Protein AF-A0A378QEX4-F1 (afdb_monomer)

Foldseek 3Di:
DAALEEAEAEAPLPDDPPDDVVVVLVVLQCCVPVRVYHYHYYYDPVSDDPVCVVCVVVRDPDDDDPDDCLVVLCVLLVDPLQSVLVVLQCVQQVPRDSVLSNVLSVLLCVVVVLDPDDDSVNSSVLSLLSSLQSCQDPVQDFFDFPPDPDTHGRHLVCLQPDDLPPDDDPRVVSVLVSVCNSNVPSDRSVPNHLSSVQSCCCVPVVDPPPVSVVVVVVVVVVVVVVVVLVVQQVVLVVCVVVVNDDPCSLVSNLVSLLVCLVPAAQQVLQVSLVVNCVPDVVSSVVSLVSSVVVVVVVVVPDPDDDDPCVRCVPPDDPSGDD

Radius of gyration: 28.73 Å; Cα contacts (8 Å, |Δi|>4): 254; chains: 1; bounding box: 74×43×80 Å

Mean predicted aligned error: 15.43 Å

Structure (mmCIF, N/CA/C/O backbone):
data_AF-A0A378QEX4-F1
#
_entry.id   AF-A0A378QEX4-F1
#
loop_
_atom_site.group_PDB
_atom_site.id
_atom_site.type_symbol
_atom_site.label_atom_id
_atom_site.label_alt_id
_atom_site.label_comp_id
_atom_site.label_asym_id
_atom_site.label_entity_id
_atom_site.label_seq_id
_atom_site.pdbx_PDB_ins_code
_atom_site.Cartn_x
_atom_site.Cartn_y
_atom_site.Cartn_z
_atom_site.occupancy
_atom_site.B_iso_or_equiv
_atom_site.auth_seq_id
_atom_site.auth_comp_id
_atom_site.auth_asym_id
_atom_site.auth_atom_id
_atom_site.pdbx_PDB_model_num
ATOM 1 N N . MET A 1 1 ? -34.182 0.982 33.397 1.00 64.19 1 MET A N 1
ATOM 2 C CA . MET A 1 1 ? -32.858 0.359 33.634 1.00 64.19 1 MET A CA 1
ATOM 3 C C . MET A 1 1 ? -32.625 -0.679 32.554 1.00 64.19 1 MET A C 1
ATOM 5 O O . MET A 1 1 ? -33.587 -1.334 32.178 1.00 64.19 1 MET A O 1
ATOM 9 N N . VAL A 1 2 ? -31.392 -0.807 32.064 1.00 82.06 2 VAL A N 1
ATOM 10 C CA . VAL A 1 2 ? -31.016 -1.806 31.048 1.00 82.06 2 VAL A CA 1
ATOM 11 C C . VAL A 1 2 ? -31.041 -3.209 31.673 1.00 82.06 2 VAL A C 1
ATOM 13 O O . VAL A 1 2 ? -30.512 -3.389 32.772 1.00 82.06 2 VAL A O 1
ATOM 16 N N . LYS A 1 3 ? -31.699 -4.170 31.014 1.00 91.12 3 LYS A N 1
ATOM 17 C CA . LYS A 1 3 ? -31.825 -5.581 31.421 1.00 91.12 3 LYS A CA 1
ATOM 18 C C . LYS A 1 3 ? -32.115 -6.441 30.187 1.00 91.12 3 LYS A C 1
ATOM 20 O O . LYS A 1 3 ? -32.706 -5.923 29.242 1.00 91.12 3 LYS A O 1
ATOM 25 N N . ASP A 1 4 ? -31.724 -7.715 30.195 1.00 94.19 4 ASP A N 1
ATOM 26 C CA . ASP A 1 4 ? -32.078 -8.697 29.157 1.00 94.19 4 ASP A CA 1
ATOM 27 C C . ASP A 1 4 ? -31.680 -8.222 27.740 1.00 94.19 4 ASP A C 1
ATOM 29 O O . ASP A 1 4 ? -32.418 -8.376 26.770 1.00 94.19 4 ASP A O 1
ATOM 33 N N . THR A 1 5 ? -30.522 -7.560 27.631 1.00 95.12 5 THR A N 1
ATOM 34 C CA . THR A 1 5 ? -30.074 -6.849 26.419 1.00 95.12 5 THR A CA 1
ATOM 35 C C . THR A 1 5 ? -28.641 -7.237 26.038 1.00 95.12 5 THR A C 1
ATOM 37 O O . THR A 1 5 ? -27.835 -7.589 26.899 1.00 95.12 5 THR A O 1
ATOM 40 N N . ILE A 1 6 ? -28.299 -7.151 24.748 1.00 96.00 6 ILE A N 1
ATOM 41 C CA . ILE A 1 6 ? -26.905 -7.228 24.287 1.00 96.00 6 ILE A CA 1
ATOM 42 C C . ILE A 1 6 ? -26.290 -5.828 24.333 1.00 96.00 6 ILE A C 1
ATOM 44 O O . ILE A 1 6 ? -26.825 -4.895 23.741 1.00 96.00 6 ILE A O 1
ATOM 48 N N . ILE A 1 7 ? -25.170 -5.686 25.032 1.00 94.94 7 ILE A N 1
ATOM 49 C CA . ILE A 1 7 ? -24.439 -4.431 25.190 1.00 94.94 7 ILE A CA 1
ATOM 50 C C . ILE A 1 7 ? -23.085 -4.592 24.508 1.00 94.94 7 ILE A C 1
ATOM 52 O O . ILE A 1 7 ? -22.341 -5.510 24.840 1.00 94.94 7 ILE A O 1
ATOM 56 N N . CYS A 1 8 ? -22.766 -3.700 23.574 1.00 95.81 8 CYS A N 1
ATOM 57 C CA . CYS A 1 8 ? -21.437 -3.607 22.980 1.00 95.81 8 CYS A CA 1
ATOM 58 C C . CYS A 1 8 ? -20.700 -2.413 23.589 1.00 95.81 8 CYS A C 1
ATOM 60 O O . CYS A 1 8 ? -21.230 -1.302 23.587 1.00 95.81 8 CYS A O 1
ATOM 62 N N . ILE A 1 9 ? -19.502 -2.647 24.115 1.00 92.81 9 ILE A N 1
ATOM 63 C CA . ILE A 1 9 ? -18.579 -1.616 24.590 1.00 92.81 9 ILE A CA 1
ATOM 64 C C . ILE A 1 9 ? -17.391 -1.627 23.633 1.00 92.81 9 ILE A C 1
ATOM 66 O O . ILE A 1 9 ? -16.736 -2.654 23.489 1.00 92.81 9 ILE A O 1
ATOM 70 N N . ASP A 1 10 ? -17.141 -0.508 22.968 1.00 91.75 10 ASP A N 1
ATOM 71 C CA . ASP A 1 10 ? -16.075 -0.362 21.973 1.00 91.75 10 ASP A CA 1
ATOM 72 C C . ASP A 1 10 ? -15.031 0.662 22.446 1.00 91.75 10 ASP A C 1
ATOM 74 O O . ASP A 1 10 ? -15.318 1.459 23.346 1.00 91.75 10 ASP A O 1
ATOM 78 N N . ASP A 1 11 ? -13.837 0.633 21.849 1.00 87.44 11 ASP A N 1
ATOM 79 C CA . ASP A 1 11 ? -12.703 1.525 22.138 1.00 87.44 11 ASP A CA 1
ATOM 80 C C . ASP A 1 11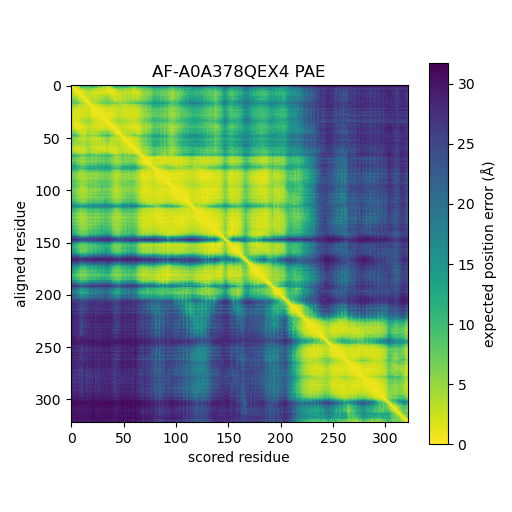 ? -12.356 1.602 23.650 1.00 87.44 11 ASP A C 1
ATOM 82 O O . ASP A 1 11 ? -12.023 2.669 24.180 1.00 87.44 11 ASP A O 1
ATOM 86 N N . LEU A 1 12 ? -12.430 0.478 24.382 1.00 87.44 12 LEU A N 1
ATOM 87 C CA . LEU A 1 12 ? -12.199 0.453 25.838 1.00 87.44 12 LEU A CA 1
ATOM 88 C C . LEU A 1 12 ? -10.807 0.976 26.234 1.00 87.44 12 LEU A C 1
ATOM 90 O O . LEU A 1 12 ? -10.644 1.575 27.300 1.00 87.44 12 LEU A O 1
ATOM 94 N N . GLU A 1 13 ? -9.802 0.783 25.381 1.00 86.88 13 GLU A N 1
ATOM 95 C CA . GLU A 1 13 ? -8.452 1.306 25.593 1.00 86.88 13 GLU A CA 1
ATOM 96 C C . GLU A 1 13 ? -8.398 2.840 25.668 1.00 86.88 13 GLU A C 1
ATOM 98 O O . GLU A 1 13 ? -7.433 3.389 26.190 1.00 86.88 13 GLU A O 1
ATOM 103 N N . ARG A 1 14 ? -9.433 3.548 25.188 1.00 85.94 14 ARG A N 1
ATOM 104 C CA . ARG A 1 14 ? -9.540 5.015 25.246 1.00 85.94 14 ARG A CA 1
ATOM 105 C C . ARG A 1 14 ? -10.286 5.524 26.481 1.00 85.94 14 ARG A C 1
ATOM 107 O O . ARG A 1 14 ? -10.793 6.648 26.473 1.00 85.94 14 ARG A O 1
ATOM 114 N N . LYS A 1 15 ? -10.392 4.719 27.543 1.00 86.75 15 LYS A N 1
ATOM 115 C CA . LYS A 1 15 ? -10.985 5.166 28.812 1.00 86.75 15 LYS A CA 1
ATOM 116 C C . LYS A 1 15 ? -10.276 6.423 29.344 1.00 86.75 15 LYS A C 1
ATOM 118 O O . LYS A 1 15 ? -9.077 6.601 29.156 1.00 86.75 15 LYS A O 1
ATOM 123 N N . SER A 1 16 ? -11.005 7.267 30.076 1.00 84.94 16 SER A N 1
ATOM 124 C CA . SER A 1 16 ? -10.398 8.386 30.811 1.00 84.94 16 SER A CA 1
ATOM 125 C C . SER A 1 16 ? -9.454 7.876 31.907 1.00 84.94 16 SER A C 1
ATOM 127 O O . SER A 1 16 ? -9.737 6.861 32.547 1.00 84.94 16 SER A O 1
ATOM 129 N N . ASP A 1 17 ? -8.378 8.615 32.181 1.00 83.12 17 ASP A N 1
ATOM 130 C CA . ASP A 1 17 ? -7.444 8.320 33.279 1.00 83.12 17 ASP A CA 1
ATOM 131 C C . ASP A 1 17 ? -8.131 8.299 34.651 1.00 83.12 17 ASP A C 1
ATOM 133 O O . ASP A 1 17 ? -7.739 7.543 35.536 1.00 83.12 17 ASP A O 1
ATOM 137 N N . ASN A 1 18 ? -9.208 9.074 34.807 1.00 87.31 18 ASN A N 1
ATOM 138 C CA . ASN A 1 18 ? -9.991 9.138 36.041 1.00 87.31 18 ASN A CA 1
ATOM 139 C C . ASN A 1 18 ? -10.937 7.941 36.233 1.00 87.31 18 ASN A C 1
ATOM 141 O O . ASN A 1 18 ? -11.604 7.858 37.261 1.00 87.31 18 ASN A O 1
ATOM 145 N N . LEU A 1 19 ? -11.048 7.052 35.241 1.00 86.50 19 LEU A N 1
ATOM 146 C CA . LEU A 1 19 ? -11.895 5.867 35.301 1.00 86.50 19 LEU A CA 1
ATOM 147 C C . LEU A 1 19 ? -11.020 4.628 35.508 1.00 86.50 19 LEU A C 1
ATOM 149 O O . LEU A 1 19 ? -10.231 4.262 34.630 1.00 86.50 19 LEU A O 1
ATOM 153 N N . ASP A 1 20 ? -11.161 3.980 36.665 1.00 87.75 20 ASP A N 1
ATOM 154 C CA . ASP A 1 20 ? -10.439 2.743 36.965 1.00 87.75 20 ASP A CA 1
ATOM 155 C C . ASP A 1 20 ? -10.977 1.604 36.082 1.00 87.75 20 ASP A C 1
ATOM 157 O O . ASP A 1 20 ? -12.188 1.410 35.935 1.00 87.75 20 ASP A O 1
ATOM 161 N N . ILE A 1 21 ? -10.072 0.821 35.488 1.00 88.38 21 ILE A N 1
ATOM 162 C CA . ILE A 1 21 ? -10.453 -0.348 34.693 1.00 88.38 21 ILE A CA 1
ATOM 163 C C . ILE A 1 21 ? -11.212 -1.375 35.540 1.00 88.38 21 ILE A C 1
ATOM 165 O O . ILE A 1 21 ? -12.100 -2.051 35.023 1.00 88.38 21 ILE A O 1
ATOM 169 N N . LYS A 1 22 ? -10.936 -1.457 36.847 1.00 88.06 22 LYS A N 1
ATOM 170 C CA . LYS A 1 22 ? -11.657 -2.329 37.784 1.00 88.06 22 LYS A CA 1
ATOM 171 C C . LYS A 1 22 ? -13.125 -1.952 37.913 1.00 88.06 22 LYS A C 1
ATOM 173 O O . LYS A 1 22 ? -13.961 -2.850 37.991 1.00 88.06 22 LYS A O 1
ATOM 178 N N . ASP A 1 23 ? -13.444 -0.662 37.881 1.00 91.00 23 ASP A N 1
ATOM 179 C CA . ASP A 1 23 ? -14.830 -0.198 37.939 1.00 91.00 23 ASP A CA 1
ATOM 180 C C . ASP A 1 23 ? -15.584 -0.599 36.669 1.00 91.00 23 ASP A C 1
ATOM 182 O O . ASP A 1 23 ? -16.714 -1.090 36.737 1.00 91.00 23 ASP A O 1
ATOM 186 N N . ILE A 1 24 ? -14.933 -0.482 35.505 1.00 91.62 24 ILE A N 1
ATOM 187 C CA . ILE A 1 24 ? -15.502 -0.932 34.228 1.00 91.62 24 ILE A CA 1
ATOM 188 C C . ILE A 1 24 ? -15.723 -2.450 34.243 1.00 91.62 24 ILE A C 1
ATOM 190 O O . ILE A 1 24 ? -16.796 -2.926 33.877 1.00 91.62 24 ILE A O 1
ATOM 194 N N . MET A 1 25 ? -14.743 -3.220 34.718 1.00 91.31 25 MET A N 1
ATOM 195 C CA . MET A 1 25 ? -14.855 -4.676 34.859 1.00 91.31 25 MET A CA 1
ATOM 196 C C . MET A 1 25 ? -15.974 -5.082 35.821 1.00 91.31 25 MET A C 1
ATOM 198 O O . MET A 1 25 ? -16.748 -5.995 35.530 1.00 91.31 25 MET A O 1
ATOM 202 N N . GLY A 1 26 ? -16.097 -4.379 36.949 1.00 92.75 26 GLY A N 1
ATOM 203 C CA . GLY A 1 26 ? -17.177 -4.570 37.910 1.00 92.75 26 GLY A CA 1
ATOM 204 C C . GLY A 1 26 ? -18.546 -4.300 37.289 1.00 92.75 26 GLY A C 1
ATOM 205 O O . GLY A 1 26 ? -19.474 -5.089 37.475 1.00 92.75 26 GLY A O 1
ATOM 206 N N . LEU A 1 27 ? -18.659 -3.241 36.482 1.00 93.12 27 LEU A N 1
ATOM 207 C CA . LEU A 1 27 ? -19.872 -2.931 35.733 1.00 93.12 27 LEU A CA 1
ATOM 208 C C . LEU A 1 27 ? -20.209 -4.022 34.710 1.00 93.12 27 LEU A C 1
ATOM 210 O O . LEU A 1 27 ? -21.357 -4.458 34.658 1.00 93.12 27 LEU A O 1
ATOM 214 N N . ILE A 1 28 ? -19.233 -4.491 33.928 1.00 94.62 28 ILE A N 1
ATOM 215 C CA . ILE A 1 28 ? -19.429 -5.582 32.959 1.00 94.62 28 ILE A CA 1
ATOM 216 C C . ILE A 1 28 ? -19.955 -6.828 33.676 1.00 94.62 28 ILE A C 1
ATOM 218 O O . ILE A 1 28 ? -20.961 -7.407 33.258 1.00 94.62 28 ILE A O 1
ATOM 222 N N . ASN A 1 29 ? -19.332 -7.197 34.797 1.00 93.38 29 ASN A N 1
ATOM 223 C CA . ASN A 1 29 ? -19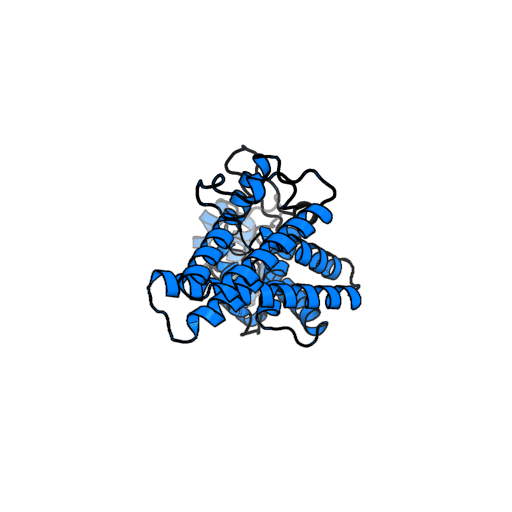.754 -8.354 35.571 1.00 93.38 29 ASN A CA 1
ATOM 224 C C . ASN A 1 29 ? -21.165 -8.171 36.154 1.00 93.38 29 ASN A C 1
ATOM 226 O O . ASN A 1 29 ? -21.976 -9.093 36.095 1.00 93.38 29 ASN A O 1
ATOM 230 N N . HIS A 1 30 ? -21.501 -6.976 36.650 1.00 94.38 30 HIS A N 1
ATOM 231 C CA . HIS A 1 30 ? -22.848 -6.651 37.126 1.00 94.38 30 HIS A CA 1
ATOM 232 C C . HIS A 1 30 ? -23.899 -6.750 36.009 1.00 94.38 30 HIS A C 1
ATOM 234 O O . HIS A 1 30 ? -24.965 -7.329 36.206 1.00 94.38 30 HIS A O 1
ATOM 240 N N . LEU A 1 31 ? -23.607 -6.218 34.819 1.00 95.00 31 LEU A N 1
ATOM 241 C CA . LEU A 1 31 ? -24.505 -6.293 33.663 1.00 95.00 31 LEU A CA 1
ATOM 242 C C . LEU A 1 31 ? -24.753 -7.748 33.246 1.00 95.00 31 LEU A C 1
ATOM 244 O O . LEU A 1 31 ? -25.893 -8.137 32.994 1.00 95.00 31 LEU A O 1
ATOM 248 N N . LYS A 1 32 ? -23.698 -8.562 33.227 1.00 93.25 32 LYS A N 1
ATOM 249 C CA . LYS A 1 32 ? -23.782 -9.990 32.921 1.00 93.25 32 LYS A CA 1
ATOM 250 C C . LYS A 1 32 ? -24.617 -10.755 33.951 1.00 93.25 32 LYS A C 1
ATOM 252 O O . LYS A 1 32 ? -25.572 -11.434 33.587 1.00 93.25 32 LYS A O 1
ATOM 257 N N . THR A 1 33 ? -24.269 -10.636 35.229 1.00 92.31 33 THR A N 1
ATOM 258 C CA . THR A 1 33 ? -24.801 -11.494 36.303 1.00 92.31 33 THR A CA 1
ATOM 259 C C . THR A 1 33 ? -26.150 -11.023 36.840 1.00 92.31 33 THR A C 1
ATOM 261 O O . THR A 1 33 ? -27.083 -11.814 36.943 1.00 92.31 33 THR A O 1
ATOM 264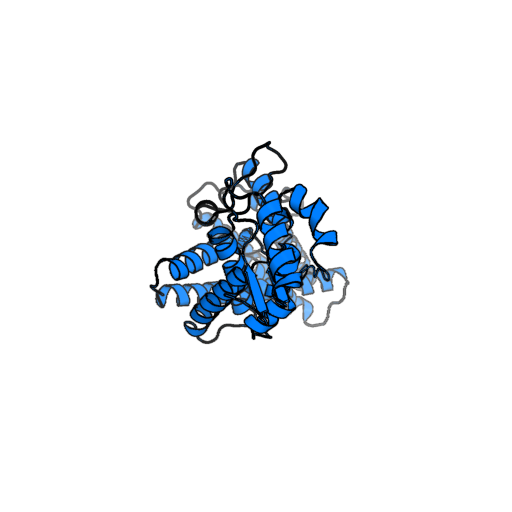 N N . GLU A 1 34 ? -26.290 -9.729 37.126 1.00 94.69 34 GLU A N 1
ATOM 265 C CA . GLU A 1 34 ? -27.470 -9.167 37.797 1.00 94.69 34 GLU A CA 1
ATOM 266 C C . GLU A 1 34 ? -28.521 -8.640 36.812 1.00 94.69 34 GLU A C 1
ATOM 268 O O . GLU A 1 34 ? -29.705 -8.520 37.145 1.00 94.69 34 GLU A O 1
ATOM 273 N N . LYS A 1 35 ? -28.106 -8.278 35.589 1.00 94.81 35 LYS A N 1
ATOM 274 C CA . LYS A 1 35 ? -29.001 -7.725 34.556 1.00 94.81 35 LYS A CA 1
ATOM 275 C C . LYS A 1 35 ? -29.283 -8.679 33.400 1.00 94.81 35 LYS A C 1
ATOM 277 O O . LYS A 1 35 ? -30.061 -8.307 32.523 1.00 94.81 35 LYS A O 1
ATOM 282 N N . ASN A 1 36 ? -28.724 -9.892 33.419 1.00 94.44 36 ASN A N 1
ATOM 283 C CA . ASN A 1 36 ? -28.884 -10.887 32.355 1.00 94.44 36 ASN A CA 1
ATOM 284 C C . ASN A 1 36 ? -28.551 -10.309 30.961 1.00 94.44 36 ASN A C 1
ATOM 286 O O . ASN A 1 36 ? -29.225 -10.584 29.968 1.00 94.44 36 ASN A O 1
ATOM 290 N N . CYS A 1 37 ? -27.546 -9.432 30.894 1.00 96.50 37 CYS A N 1
ATOM 291 C CA . CYS A 1 37 ? -27.078 -8.859 29.640 1.00 96.50 37 CYS A CA 1
ATOM 292 C C . CYS A 1 37 ? -25.962 -9.716 29.043 1.00 96.50 37 CYS A C 1
ATOM 294 O O . CYS A 1 37 ? -25.113 -10.242 29.760 1.00 96.50 37 CYS A O 1
ATOM 296 N N . LYS A 1 38 ? -25.901 -9.789 27.713 1.00 95.81 38 LYS A N 1
ATOM 297 C CA . LYS A 1 38 ? -24.699 -10.274 27.021 1.00 95.81 38 LYS A CA 1
ATOM 298 C C . LYS A 1 38 ? -23.819 -9.073 26.729 1.00 95.81 38 LYS A C 1
ATOM 300 O O . LYS A 1 38 ? -24.289 -8.134 26.094 1.00 95.81 38 LYS A O 1
ATOM 305 N N . VAL A 1 39 ? -22.578 -9.086 27.194 1.00 95.44 39 VAL A N 1
ATOM 306 C CA . VAL A 1 39 ? -21.659 -7.962 26.999 1.00 95.44 39 VAL A CA 1
ATOM 307 C C . VAL A 1 39 ? -20.577 -8.372 26.010 1.00 95.44 39 VAL A C 1
ATOM 309 O O . VAL A 1 39 ? -19.873 -9.350 26.239 1.00 95.44 39 VAL A O 1
ATOM 312 N N . VAL A 1 40 ? -20.468 -7.631 24.912 1.00 96.19 40 VAL A N 1
ATOM 313 C CA . VAL A 1 40 ? -19.388 -7.744 23.928 1.00 96.19 40 VAL A CA 1
ATOM 314 C C . VAL A 1 40 ? -18.464 -6.558 24.138 1.00 96.19 40 VAL A C 1
ATOM 316 O O . VAL A 1 40 ? -18.932 -5.423 24.211 1.00 96.19 40 VAL A O 1
ATOM 319 N N . VAL A 1 41 ? -17.165 -6.817 24.253 1.00 93.69 41 VAL A N 1
ATOM 320 C CA . VAL A 1 41 ? -16.158 -5.768 24.403 1.00 93.69 41 VAL A CA 1
ATOM 321 C C . VAL A 1 41 ? -15.178 -5.852 23.246 1.00 93.69 41 VAL A C 1
ATOM 323 O O . VAL A 1 41 ? -14.635 -6.920 22.972 1.00 93.69 41 VAL A O 1
ATOM 326 N N . ILE A 1 42 ? -14.970 -4.723 22.578 1.00 93.06 42 ILE A N 1
ATOM 327 C CA . ILE A 1 42 ? -14.026 -4.552 21.478 1.00 93.06 42 ILE A CA 1
ATOM 328 C C . ILE A 1 42 ? -12.959 -3.565 21.947 1.00 93.06 42 ILE A C 1
ATOM 330 O O . ILE A 1 42 ? -13.273 -2.541 22.558 1.00 93.06 42 ILE A O 1
ATOM 334 N N . LEU A 1 43 ? -11.692 -3.920 21.737 1.00 91.44 43 LEU A N 1
ATOM 335 C CA . LEU A 1 43 ? -10.557 -3.127 22.197 1.00 91.44 43 LEU A CA 1
ATOM 336 C C . LEU A 1 43 ? -9.269 -3.461 21.453 1.00 91.44 43 LEU A C 1
ATOM 338 O O . LEU A 1 43 ? -9.120 -4.544 20.879 1.00 91.44 43 LEU A O 1
ATOM 342 N N . HIS A 1 44 ? -8.300 -2.558 21.557 1.00 88.62 44 HIS A N 1
ATOM 343 C CA . HIS A 1 44 ? -6.926 -2.795 21.135 1.00 88.62 44 HIS A CA 1
ATOM 344 C C . HIS A 1 44 ? -6.079 -3.344 22.288 1.00 88.62 44 HIS A C 1
ATOM 346 O O . HIS A 1 44 ? -5.665 -2.598 23.174 1.00 88.62 44 HIS A O 1
ATOM 352 N N . GLN A 1 45 ? -5.739 -4.637 22.245 1.00 84.94 45 GLN A N 1
ATOM 353 C CA . GLN A 1 45 ? -5.061 -5.324 23.352 1.00 84.94 45 GLN A CA 1
ATOM 354 C C . GLN A 1 45 ? -3.751 -4.639 23.776 1.00 84.94 45 GLN A C 1
ATOM 356 O O . GLN A 1 45 ? -3.572 -4.373 24.961 1.00 84.94 45 GLN A O 1
ATOM 361 N N . ASP A 1 46 ? -2.886 -4.270 22.829 1.00 83.81 46 ASP A N 1
ATOM 362 C CA . ASP A 1 46 ? -1.579 -3.663 23.153 1.00 83.81 46 ASP A CA 1
ATOM 363 C C . ASP A 1 46 ? -1.665 -2.246 23.742 1.00 83.81 46 ASP A C 1
ATOM 365 O O . ASP A 1 46 ? -0.668 -1.707 24.211 1.00 83.81 46 ASP A O 1
ATOM 369 N N . LYS A 1 47 ? -2.852 -1.627 23.726 1.00 85.00 47 LYS A N 1
ATOM 370 C CA . LYS A 1 47 ? -3.101 -0.298 24.303 1.00 85.00 47 LYS A CA 1
ATOM 371 C C . LYS A 1 47 ? -3.840 -0.364 25.639 1.00 85.00 47 LYS A C 1
ATOM 373 O O . LYS A 1 47 ? -4.219 0.669 26.180 1.00 85.00 47 LYS A O 1
ATOM 378 N N . THR A 1 48 ? -4.077 -1.566 26.162 1.00 82.94 48 THR A N 1
ATOM 379 C CA . THR A 1 48 ? -4.754 -1.751 27.450 1.00 82.94 48 THR A CA 1
ATOM 380 C C . THR A 1 48 ? -3.774 -1.811 28.617 1.00 82.94 48 THR A C 1
ATOM 382 O O . THR A 1 48 ? -2.627 -2.218 28.469 1.00 82.94 48 THR A O 1
ATOM 385 N N . ASP A 1 49 ? -4.256 -1.418 29.797 1.00 81.94 49 ASP A N 1
ATOM 386 C CA . ASP A 1 49 ? -3.518 -1.488 31.061 1.00 81.94 49 ASP A CA 1
ATOM 387 C C . ASP A 1 49 ? -3.144 -2.944 31.415 1.00 81.94 49 ASP A C 1
ATOM 389 O O . ASP A 1 49 ? -3.917 -3.873 31.173 1.00 81.94 49 ASP A O 1
ATOM 393 N N . ASN A 1 50 ? -2.002 -3.155 32.069 1.00 84.62 50 ASN A N 1
ATOM 394 C CA . ASN A 1 50 ? -1.610 -4.450 32.633 1.00 84.62 50 ASN A CA 1
ATOM 395 C C . ASN A 1 50 ? -2.696 -5.041 33.541 1.00 84.62 50 ASN A C 1
ATOM 397 O O . ASN A 1 50 ? -2.935 -6.247 33.518 1.00 84.62 50 ASN A O 1
ATOM 401 N N . GLN A 1 51 ? -3.413 -4.197 34.288 1.00 84.75 51 GLN A N 1
ATOM 402 C CA . GLN A 1 51 ? -4.533 -4.651 35.107 1.00 84.75 51 GLN A CA 1
ATOM 403 C C . GLN A 1 51 ? -5.632 -5.296 34.253 1.00 84.75 51 GLN A C 1
ATOM 405 O O . GLN A 1 51 ? -6.168 -6.332 34.632 1.00 84.75 51 GLN A O 1
ATOM 410 N N . PHE A 1 52 ? -5.940 -4.752 33.069 1.00 88.00 52 PHE A N 1
ATOM 411 C CA . PHE A 1 52 ? -6.892 -5.385 32.151 1.00 88.00 52 PHE A CA 1
ATOM 412 C C . PHE A 1 52 ? -6.471 -6.829 31.843 1.00 88.00 52 PHE A C 1
ATOM 414 O O . PHE A 1 52 ? -7.298 -7.738 31.906 1.00 88.00 52 PHE A O 1
ATOM 421 N N . GLN A 1 53 ? -5.181 -7.049 31.572 1.00 86.06 53 GLN A N 1
ATOM 422 C CA . GLN A 1 53 ? -4.642 -8.371 31.248 1.00 86.06 53 GLN A CA 1
ATOM 423 C C . GLN A 1 53 ? -4.780 -9.369 32.404 1.00 86.06 53 GLN A C 1
ATOM 425 O O . GLN A 1 53 ? -5.071 -10.535 32.155 1.00 86.06 53 GLN A O 1
ATOM 430 N N . GLU A 1 54 ? -4.637 -8.922 33.652 1.00 87.12 54 GLU A N 1
ATOM 431 C CA . GLU A 1 54 ? -4.805 -9.772 34.840 1.00 87.12 54 GLU A CA 1
ATOM 432 C C . GLU A 1 54 ? -6.265 -10.182 35.093 1.00 87.12 54 GLU A C 1
ATOM 434 O O . GLU A 1 54 ? -6.530 -11.275 35.603 1.00 87.12 54 GLU A O 1
ATOM 439 N N . TYR A 1 55 ? -7.226 -9.304 34.779 1.00 85.31 55 TYR A N 1
ATOM 440 C CA . TYR A 1 55 ? -8.644 -9.537 35.078 1.00 85.31 55 TYR A CA 1
ATOM 441 C C . TYR A 1 55 ? -9.441 -10.113 33.905 1.00 85.31 55 TYR A C 1
ATOM 443 O O . TYR A 1 55 ? -10.486 -10.716 34.153 1.00 85.31 55 TYR A O 1
ATOM 451 N N . LYS A 1 56 ? -8.981 -9.964 32.653 1.00 88.94 56 LYS A N 1
ATOM 452 C CA . LYS A 1 56 ? -9.765 -10.329 31.458 1.00 88.94 56 LYS A CA 1
ATOM 453 C C . LYS A 1 56 ? -10.283 -11.770 31.498 1.00 88.94 56 LYS A C 1
ATOM 455 O O . LYS A 1 56 ? -11.465 -11.982 31.258 1.00 88.94 56 LYS A O 1
ATOM 460 N N . GLU A 1 57 ? -9.452 -12.734 31.899 1.00 86.94 57 GLU A N 1
ATOM 461 C CA . GLU A 1 57 ? -9.827 -14.159 31.941 1.00 86.94 57 GLU A CA 1
ATOM 462 C C . GLU A 1 57 ? -10.892 -14.468 33.001 1.00 86.94 57 GLU A C 1
ATOM 464 O O . GLU A 1 57 ? -11.594 -15.467 32.910 1.00 86.94 57 GLU A O 1
ATOM 469 N N . LYS A 1 58 ? -11.023 -13.616 34.025 1.00 87.50 58 LYS A N 1
ATOM 470 C CA . LYS A 1 58 ? -12.029 -13.783 35.084 1.00 87.50 58 LYS A CA 1
ATOM 471 C C . LYS A 1 58 ? -13.373 -13.166 34.714 1.00 87.50 58 LYS A C 1
ATOM 473 O O . LYS A 1 58 ? -14.394 -13.561 35.270 1.00 87.50 58 LYS A O 1
ATOM 478 N N . VAL A 1 59 ? -13.365 -12.147 33.857 1.00 89.94 59 VAL A N 1
ATOM 479 C CA . VAL A 1 59 ? -14.554 -11.349 33.526 1.00 89.94 59 VAL A CA 1
ATOM 480 C C . VAL A 1 59 ? -15.209 -11.845 32.239 1.00 89.94 59 VAL A C 1
ATOM 482 O O . VAL A 1 59 ? -16.437 -11.954 32.181 1.00 89.94 59 VAL A O 1
ATOM 485 N N . PHE A 1 60 ? -14.405 -12.163 31.225 1.00 92.38 60 PHE A N 1
ATOM 486 C CA . PHE A 1 60 ? -14.878 -12.593 29.915 1.00 92.38 60 PHE A CA 1
ATOM 487 C C . PHE A 1 60 ? -14.906 -14.115 29.822 1.00 92.38 60 PHE A C 1
ATOM 489 O O . PHE A 1 60 ? -13.913 -14.772 30.115 1.00 92.38 60 PHE A O 1
ATOM 496 N N . ASP A 1 61 ? -16.044 -14.662 29.394 1.00 93.62 61 ASP A N 1
ATOM 497 C CA . ASP A 1 61 ? -16.185 -16.109 29.183 1.00 93.62 61 ASP A CA 1
ATOM 498 C C . ASP A 1 61 ? -15.438 -16.575 27.929 1.00 93.62 61 ASP A C 1
ATOM 500 O O . ASP A 1 61 ? -14.901 -17.673 27.898 1.00 93.62 61 ASP A O 1
ATOM 504 N N . GLU A 1 62 ? -15.403 -15.725 26.900 1.00 93.19 62 GLU A N 1
ATOM 505 C CA . GLU A 1 62 ? -14.810 -16.011 25.597 1.00 93.19 62 GLU A CA 1
ATOM 506 C C . GLU A 1 62 ? -13.962 -14.819 25.153 1.00 93.19 62 GLU A C 1
ATOM 508 O O . GLU A 1 62 ? -14.382 -13.664 25.274 1.00 93.19 62 GLU A O 1
ATOM 513 N N . ILE A 1 63 ? -12.775 -15.099 24.614 1.00 91.25 63 ILE A N 1
ATOM 514 C CA . ILE A 1 63 ? -11.852 -14.088 24.091 1.00 91.25 63 ILE A CA 1
ATOM 515 C C . ILE A 1 63 ? -11.480 -14.482 22.665 1.00 91.25 63 ILE A C 1
ATOM 517 O O . ILE A 1 63 ? -10.914 -15.547 22.425 1.00 91.25 63 ILE A O 1
ATOM 521 N N . VAL A 1 64 ? -11.787 -13.603 21.712 1.00 89.94 64 VAL A N 1
ATOM 522 C CA . VAL A 1 64 ? -11.479 -13.804 20.294 1.00 89.94 64 VAL A CA 1
ATOM 523 C C . VAL A 1 64 ? -10.382 -12.832 19.884 1.00 89.94 64 VAL A C 1
ATOM 525 O O . VAL A 1 64 ? -10.552 -11.618 19.970 1.00 89.94 64 VAL A O 1
ATOM 528 N N . HIS A 1 65 ? -9.259 -13.369 19.411 1.00 87.31 65 HIS A N 1
ATOM 529 C CA . HIS A 1 65 ? -8.156 -12.568 18.889 1.00 87.31 65 HIS A CA 1
ATOM 530 C C . HIS A 1 65 ? -8.299 -12.391 17.377 1.00 87.31 65 HIS A C 1
ATOM 532 O O . HIS A 1 65 ? -8.215 -13.353 16.615 1.00 87.31 65 HIS A O 1
ATOM 538 N N . LEU A 1 66 ? -8.489 -11.146 16.939 1.00 82.75 66 LEU A N 1
ATOM 539 C CA . LEU A 1 66 ? -8.501 -10.783 15.524 1.00 82.75 66 LEU A CA 1
ATOM 540 C C . LEU A 1 66 ? -7.070 -10.471 15.072 1.00 82.75 66 LEU A C 1
ATOM 542 O O . LEU A 1 66 ? -6.607 -9.340 15.193 1.00 82.75 66 LEU A O 1
ATOM 546 N N . THR A 1 67 ? -6.351 -11.489 14.597 1.00 80.19 67 THR A N 1
ATOM 547 C CA . THR A 1 67 ? -4.942 -11.358 14.188 1.00 80.19 67 THR A CA 1
ATOM 548 C C . THR A 1 67 ? -4.784 -11.087 12.697 1.00 80.19 67 THR A C 1
ATOM 550 O O . THR A 1 67 ? -4.052 -10.175 12.324 1.00 80.19 67 THR A O 1
ATOM 553 N N . GLU A 1 68 ? -5.484 -11.837 11.848 1.00 84.56 68 GLU A N 1
ATOM 554 C CA . GLU A 1 68 ? -5.429 -11.726 10.390 1.00 84.56 68 GLU A CA 1
ATOM 555 C C . GLU A 1 68 ? -6.806 -11.342 9.850 1.00 84.56 68 GLU A C 1
ATOM 557 O O . GLU A 1 68 ? -7.810 -11.991 10.139 1.00 84.56 68 GLU A O 1
ATOM 562 N N . ASN A 1 69 ? -6.856 -10.273 9.062 1.00 90.00 69 ASN A N 1
ATOM 563 C CA . ASN A 1 69 ? -8.103 -9.697 8.555 1.00 90.00 69 ASN A CA 1
ATOM 564 C C . ASN A 1 69 ? -8.098 -9.488 7.037 1.00 90.00 69 ASN A C 1
ATOM 566 O O . ASN A 1 69 ? -8.986 -8.820 6.503 1.00 90.00 69 ASN A O 1
ATOM 570 N N . PHE A 1 70 ? -7.139 -10.088 6.326 1.00 92.56 70 PHE A N 1
ATOM 571 C CA . PHE A 1 70 ? -7.064 -9.955 4.874 1.00 92.56 70 PHE A CA 1
ATOM 572 C C . PHE A 1 70 ? -8.304 -10.509 4.155 1.00 92.56 70 PHE A C 1
ATOM 574 O O . PHE A 1 70 ? -8.707 -9.963 3.138 1.00 92.56 70 PHE A O 1
ATOM 581 N N . SER A 1 71 ? -8.974 -11.539 4.684 1.00 91.69 71 SER A N 1
ATOM 582 C CA . SER A 1 71 ? -10.237 -12.045 4.113 1.00 91.69 71 SER A CA 1
ATOM 583 C C . SER A 1 71 ? -11.354 -10.993 4.106 1.00 91.69 71 SER A C 1
ATOM 585 O O . SER A 1 71 ? -12.143 -10.924 3.162 1.00 91.69 71 SER A O 1
ATOM 587 N N . ILE A 1 72 ? -11.394 -10.140 5.131 1.00 91.44 72 ILE A N 1
ATOM 588 C CA . ILE A 1 72 ? -12.328 -9.014 5.220 1.00 91.44 72 ILE A CA 1
ATOM 589 C C . ILE A 1 72 ? -11.933 -7.945 4.200 1.00 91.44 72 ILE A C 1
ATOM 591 O O . ILE A 1 72 ? -12.774 -7.502 3.424 1.00 91.44 72 ILE A O 1
ATOM 595 N N . ILE A 1 73 ? -10.645 -7.595 4.145 1.00 92.81 73 ILE A N 1
ATOM 596 C CA . ILE A 1 73 ? -10.099 -6.641 3.166 1.00 92.81 73 ILE A CA 1
ATOM 597 C C . ILE A 1 73 ? -10.396 -7.100 1.730 1.00 92.81 73 ILE A C 1
ATOM 599 O O . ILE A 1 73 ? -10.873 -6.307 0.925 1.00 92.81 73 ILE A O 1
ATOM 603 N N . LYS A 1 74 ? -10.226 -8.392 1.426 1.00 93.19 74 LYS A N 1
ATOM 604 C CA . LYS A 1 74 ? -10.563 -8.984 0.126 1.00 93.19 74 LYS A CA 1
ATOM 605 C C . LYS A 1 74 ? -12.033 -8.779 -0.245 1.00 93.19 74 LYS A C 1
ATOM 607 O O . LYS A 1 74 ? -12.328 -8.458 -1.389 1.00 93.19 74 LYS A O 1
ATOM 612 N N . THR A 1 75 ? -12.938 -8.929 0.721 1.00 92.19 75 THR A N 1
ATOM 613 C CA . THR A 1 75 ? -14.382 -8.725 0.508 1.00 92.19 75 THR A CA 1
ATOM 614 C C . THR A 1 75 ? -14.714 -7.255 0.226 1.00 92.19 75 THR A C 1
ATOM 616 O O . THR A 1 75 ? -15.667 -6.963 -0.484 1.00 92.19 75 THR A O 1
ATOM 619 N N . ILE A 1 76 ? -13.929 -6.321 0.772 1.00 90.25 76 ILE A N 1
ATOM 620 C CA . ILE A 1 76 ? -14.092 -4.880 0.543 1.00 90.25 76 ILE A CA 1
ATOM 621 C C . ILE A 1 76 ? -13.565 -4.474 -0.829 1.00 90.25 76 ILE A C 1
ATOM 623 O O . ILE A 1 76 ? -14.207 -3.664 -1.495 1.00 90.25 76 ILE A O 1
ATOM 627 N N . ILE A 1 77 ? -12.405 -5.002 -1.231 1.00 91.31 77 ILE A N 1
ATOM 628 C CA . ILE A 1 77 ? -11.743 -4.663 -2.496 1.00 91.31 77 ILE A CA 1
ATOM 629 C C . ILE A 1 77 ? -12.612 -5.071 -3.685 1.00 91.31 77 ILE A C 1
ATOM 631 O O . ILE A 1 77 ? -12.886 -4.215 -4.518 1.00 91.31 77 ILE A O 1
ATOM 635 N N . ASP A 1 78 ? -13.133 -6.302 -3.702 1.00 85.88 78 ASP A N 1
ATOM 636 C CA . ASP A 1 78 ? -14.012 -6.803 -4.777 1.00 85.88 78 ASP A CA 1
ATOM 637 C C . ASP A 1 78 ? -13.442 -6.558 -6.195 1.00 85.88 78 ASP A C 1
ATOM 639 O O . ASP A 1 78 ? -14.151 -6.179 -7.121 1.00 85.88 78 ASP A O 1
ATOM 643 N N . ASP A 1 79 ? -12.124 -6.717 -6.331 1.00 84.12 79 ASP A N 1
ATOM 644 C CA . ASP A 1 79 ? -11.359 -6.608 -7.575 1.00 84.12 79 ASP A CA 1
ATOM 645 C C . ASP A 1 79 ? -10.386 -7.790 -7.617 1.00 84.12 79 ASP A C 1
ATOM 647 O O . ASP A 1 79 ? -9.373 -7.807 -6.912 1.00 84.12 79 ASP A O 1
ATOM 651 N N . ASP A 1 80 ? -10.741 -8.814 -8.393 1.00 84.38 80 ASP A N 1
ATOM 652 C CA . ASP A 1 80 ? -9.944 -10.034 -8.525 1.00 84.38 80 ASP A CA 1
ATOM 653 C C . ASP A 1 80 ? -8.669 -9.823 -9.361 1.00 84.38 80 ASP A C 1
ATOM 655 O O . ASP A 1 80 ? -7.726 -10.596 -9.195 1.00 84.38 80 ASP A O 1
ATOM 659 N N . GLU A 1 81 ? -8.598 -8.797 -10.223 1.00 87.25 81 GLU A N 1
ATOM 660 C CA . GLU A 1 81 ? -7.396 -8.513 -11.025 1.00 87.25 81 GLU A CA 1
ATOM 661 C C . GLU A 1 81 ? -6.267 -7.991 -10.130 1.00 87.25 81 GLU A C 1
ATOM 663 O O . GLU A 1 81 ? -5.110 -8.374 -10.295 1.00 87.25 81 GLU A O 1
ATOM 668 N N . MET A 1 82 ? -6.610 -7.141 -9.160 1.00 92.25 82 MET A N 1
ATOM 669 C CA . MET A 1 82 ? -5.643 -6.427 -8.322 1.00 92.25 82 MET A CA 1
ATOM 670 C C . MET A 1 82 ? -5.459 -7.017 -6.916 1.00 92.25 82 MET A C 1
ATOM 672 O O . MET A 1 82 ? -4.626 -6.544 -6.133 1.00 92.25 82 MET A O 1
ATOM 676 N N . ILE A 1 83 ? -6.219 -8.058 -6.555 1.00 93.75 83 ILE A N 1
ATOM 677 C CA . ILE A 1 83 ? -6.217 -8.606 -5.191 1.00 93.75 83 ILE A CA 1
ATOM 678 C C . ILE A 1 83 ? -4.843 -9.110 -4.737 1.00 93.75 83 ILE A C 1
ATOM 680 O O . ILE A 1 83 ? -4.509 -9.007 -3.552 1.00 93.75 83 ILE A O 1
ATOM 684 N N . ASP A 1 84 ? -4.042 -9.640 -5.661 1.00 93.44 84 ASP A N 1
ATOM 685 C CA . ASP A 1 84 ? -2.713 -10.164 -5.353 1.00 93.44 84 ASP A CA 1
ATOM 686 C C . ASP A 1 84 ? -1.743 -9.044 -4.959 1.00 93.44 84 ASP A C 1
ATOM 688 O O . ASP A 1 84 ? -0.972 -9.220 -4.015 1.00 93.44 84 ASP A O 1
ATOM 692 N N . THR A 1 85 ? -1.856 -7.861 -5.563 1.00 94.56 85 THR A N 1
ATOM 693 C CA . THR A 1 85 ? -1.056 -6.675 -5.218 1.00 94.56 85 THR A CA 1
ATOM 694 C C . THR A 1 85 ? -1.399 -6.160 -3.821 1.00 94.56 85 THR A C 1
ATOM 696 O O . THR A 1 85 ? -0.508 -5.916 -3.002 1.00 94.56 85 THR A O 1
ATOM 699 N N . TYR A 1 86 ? -2.691 -6.087 -3.481 1.00 96.31 86 TYR A N 1
ATOM 700 C CA . TYR A 1 86 ? -3.126 -5.774 -2.115 1.00 96.31 86 TYR A CA 1
ATOM 701 C C . TYR A 1 86 ? -2.637 -6.807 -1.096 1.00 96.31 86 TYR A C 1
ATOM 703 O O . TYR A 1 86 ? -2.229 -6.445 0.011 1.00 96.31 86 TYR A O 1
ATOM 711 N N . LYS A 1 87 ? -2.681 -8.096 -1.450 1.00 95.25 87 LYS A N 1
ATOM 712 C CA . LYS A 1 87 ? -2.219 -9.190 -0.589 1.00 95.25 87 LYS A CA 1
ATOM 713 C C . LYS A 1 87 ? -0.720 -9.114 -0.348 1.00 95.25 87 LYS A C 1
ATOM 715 O O . LYS A 1 87 ? -0.283 -9.259 0.792 1.00 95.25 87 LYS A O 1
ATOM 720 N N . GLU A 1 88 ? 0.052 -8.870 -1.401 1.00 95.31 88 GLU A N 1
ATOM 721 C CA . GLU A 1 88 ? 1.496 -8.695 -1.326 1.00 95.31 88 GLU A CA 1
ATOM 722 C C . GLU A 1 88 ? 1.846 -7.531 -0.390 1.00 95.31 88 GLU A C 1
ATOM 724 O O . GLU A 1 88 ? 2.634 -7.711 0.541 1.00 95.31 88 GLU A O 1
ATOM 729 N N . PHE A 1 89 ? 1.198 -6.373 -0.562 1.00 96.19 89 PHE A N 1
ATOM 730 C CA . PHE A 1 89 ? 1.375 -5.212 0.313 1.00 96.19 89 PHE A CA 1
ATOM 731 C C . PHE A 1 89 ? 1.030 -5.529 1.773 1.00 96.19 89 PHE A C 1
ATOM 733 O O . PHE A 1 89 ? 1.822 -5.249 2.675 1.00 96.19 89 PHE A O 1
ATOM 740 N N . TYR A 1 90 ? -0.126 -6.159 2.015 1.00 95.69 90 TYR A N 1
ATOM 741 C CA . TYR A 1 90 ? -0.573 -6.559 3.351 1.00 95.69 90 TYR A CA 1
ATOM 742 C C . TYR A 1 90 ? 0.458 -7.454 4.046 1.00 95.69 90 TYR A C 1
ATOM 744 O O . TYR A 1 90 ? 0.800 -7.231 5.206 1.00 95.69 90 TYR A O 1
ATOM 752 N N . GLN A 1 91 ? 0.981 -8.455 3.333 1.00 93.38 91 GLN A N 1
ATOM 753 C CA . GLN A 1 91 ? 1.952 -9.407 3.871 1.00 93.38 91 GLN A CA 1
ATOM 754 C C . GLN A 1 91 ? 3.327 -8.774 4.096 1.00 93.38 91 GLN A C 1
ATOM 756 O O . GLN A 1 91 ? 3.980 -9.060 5.102 1.00 93.38 91 GLN A O 1
ATOM 761 N N . LYS A 1 92 ? 3.778 -7.911 3.178 1.00 93.75 92 LYS A N 1
ATOM 762 C CA . LYS A 1 92 ? 5.084 -7.256 3.279 1.00 93.75 92 LYS A CA 1
ATOM 763 C C . LYS A 1 92 ? 5.091 -6.181 4.363 1.00 93.75 92 LYS A C 1
ATOM 765 O O . LYS A 1 92 ? 5.994 -6.207 5.201 1.00 93.75 92 LYS A O 1
ATOM 770 N N . LEU A 1 93 ? 4.103 -5.284 4.381 1.00 94.19 93 LEU A N 1
ATOM 771 C CA . LEU A 1 93 ? 4.115 -4.098 5.250 1.00 94.19 93 LEU A CA 1
ATOM 772 C C . LEU A 1 93 ? 3.259 -4.234 6.515 1.00 94.19 93 LEU A C 1
ATOM 774 O O . LEU A 1 93 ? 3.286 -3.348 7.365 1.00 94.19 93 LEU A O 1
ATOM 778 N N . ALA A 1 94 ? 2.496 -5.322 6.660 1.00 91.81 94 ALA A N 1
ATOM 779 C CA . ALA A 1 94 ? 1.665 -5.603 7.834 1.00 91.81 94 ALA A CA 1
ATOM 780 C C . ALA A 1 94 ? 0.666 -4.481 8.192 1.00 91.81 94 ALA A C 1
ATOM 782 O O . ALA A 1 94 ? 0.270 -4.322 9.350 1.00 91.81 94 ALA A O 1
ATOM 783 N N . VAL A 1 95 ? 0.208 -3.711 7.200 1.00 93.31 95 VAL A N 1
ATOM 784 C CA . VAL A 1 95 ? -0.845 -2.708 7.388 1.00 93.31 95 VAL A CA 1
ATOM 785 C C . VAL A 1 95 ? -2.184 -3.425 7.520 1.00 93.31 95 VAL A C 1
ATOM 787 O O . VAL A 1 95 ? -2.738 -3.903 6.537 1.00 93.31 95 VAL A O 1
ATOM 790 N N . LYS A 1 96 ? -2.727 -3.499 8.739 1.00 91.12 96 LYS A N 1
ATOM 791 C CA . LYS A 1 96 ? -3.984 -4.222 9.031 1.00 91.12 96 LYS A CA 1
ATOM 792 C C . LYS A 1 96 ? -5.222 -3.327 9.116 1.00 91.12 96 LYS A C 1
ATOM 794 O O . LYS A 1 96 ? -6.331 -3.820 9.296 1.00 91.12 96 LYS A O 1
ATOM 799 N N . ASN A 1 97 ? -5.068 -2.009 9.006 1.00 90.56 97 ASN A N 1
ATOM 800 C CA . ASN A 1 97 ? -6.188 -1.080 9.139 1.00 90.56 97 ASN A CA 1
ATOM 801 C C . ASN A 1 97 ? -7.126 -1.174 7.926 1.00 90.56 97 ASN A C 1
ATOM 803 O O . ASN A 1 97 ? -6.761 -0.765 6.834 1.00 90.56 97 ASN A O 1
ATOM 807 N N . ILE A 1 98 ? -8.356 -1.650 8.114 1.00 91.81 98 ILE A N 1
ATOM 808 C CA . ILE A 1 98 ? -9.330 -1.808 7.023 1.00 91.81 98 ILE A CA 1
ATOM 809 C C . ILE A 1 98 ? -9.645 -0.472 6.327 1.00 91.81 98 ILE A C 1
ATOM 811 O O . ILE A 1 98 ? -9.711 -0.422 5.100 1.00 91.81 98 ILE A O 1
ATOM 815 N N . ARG A 1 99 ? -9.733 0.632 7.085 1.00 91.00 99 ARG A N 1
ATOM 816 C CA . ARG A 1 99 ? -10.033 1.968 6.532 1.00 91.00 99 ARG A CA 1
ATOM 817 C C . ARG A 1 99 ? -8.953 2.474 5.579 1.00 91.00 99 ARG A C 1
ATOM 819 O O . ARG A 1 99 ? -9.220 3.355 4.767 1.00 91.00 99 ARG A O 1
ATOM 826 N N . PHE A 1 100 ? -7.729 1.959 5.699 1.00 95.38 100 PHE A N 1
ATOM 827 C CA . PHE A 1 100 ? -6.660 2.248 4.748 1.00 95.38 100 PHE A CA 1
ATOM 828 C C . PHE A 1 100 ? -7.017 1.683 3.368 1.00 95.38 100 PHE A C 1
ATOM 830 O O . PHE A 1 100 ? -7.042 2.428 2.393 1.00 95.38 100 PHE A O 1
ATOM 837 N N . TYR A 1 101 ? -7.383 0.401 3.305 1.00 95.50 101 TYR A N 1
ATOM 838 C CA . TYR A 1 101 ? -7.735 -0.278 2.056 1.00 95.50 101 TYR A CA 1
ATOM 839 C C . TYR A 1 101 ? -9.016 0.267 1.429 1.00 95.50 101 TYR A C 1
ATOM 841 O O . TYR A 1 101 ? -9.076 0.396 0.213 1.00 95.50 101 TYR A O 1
ATOM 849 N N . GLU A 1 102 ? -10.009 0.652 2.237 1.00 93.44 102 GLU A N 1
ATOM 850 C CA . GLU A 1 102 ? -11.220 1.326 1.742 1.00 93.44 102 GLU A CA 1
ATOM 851 C C . GLU A 1 102 ? -10.889 2.630 1.003 1.00 93.44 102 GLU A C 1
ATOM 853 O O . GLU A 1 102 ? -11.443 2.898 -0.062 1.00 93.44 102 GLU A O 1
ATOM 858 N N . ARG A 1 103 ? -9.967 3.435 1.550 1.00 90.62 103 ARG A N 1
ATOM 859 C CA . ARG A 1 103 ? -9.528 4.683 0.909 1.00 90.62 103 ARG A CA 1
ATOM 860 C C . ARG A 1 103 ? -8.758 4.403 -0.372 1.00 90.62 103 ARG A C 1
ATOM 862 O O . ARG A 1 103 ? -9.107 4.971 -1.395 1.00 90.62 103 ARG A O 1
ATOM 869 N N . VAL A 1 104 ? -7.782 3.493 -0.315 1.00 93.06 104 VAL A N 1
ATOM 870 C CA . VAL A 1 104 ? -7.000 3.092 -1.493 1.00 93.06 104 VAL A CA 1
ATOM 871 C C . VAL A 1 104 ? -7.924 2.589 -2.599 1.00 93.06 104 VAL A C 1
ATOM 873 O O . VAL A 1 104 ? -7.787 3.040 -3.723 1.00 93.06 104 VAL A O 1
ATOM 876 N N . LYS A 1 105 ? -8.891 1.709 -2.298 1.00 93.62 105 LYS A N 1
ATOM 877 C CA . LYS A 1 105 ? -9.869 1.225 -3.286 1.00 93.62 105 LYS A CA 1
ATOM 878 C C . LYS A 1 105 ? -10.613 2.385 -3.939 1.00 93.62 105 LYS A C 1
ATOM 880 O O . LYS A 1 105 ? -10.685 2.438 -5.159 1.00 93.62 105 LYS A O 1
ATOM 885 N N . ARG A 1 106 ? -11.172 3.294 -3.136 1.00 89.25 106 ARG A N 1
ATOM 886 C CA . ARG A 1 106 ? -11.945 4.424 -3.657 1.00 89.25 106 ARG A CA 1
ATOM 887 C C . ARG A 1 106 ? -11.102 5.278 -4.605 1.00 89.25 106 ARG A C 1
ATOM 889 O O . ARG A 1 106 ? -11.530 5.519 -5.723 1.00 89.25 106 ARG A O 1
ATOM 896 N N . ASP A 1 107 ? -9.914 5.700 -4.177 1.00 84.88 107 ASP A N 1
ATOM 897 C CA . ASP A 1 107 ? -9.077 6.566 -5.017 1.00 84.88 107 ASP A CA 1
ATOM 898 C C . ASP A 1 107 ? -8.565 5.816 -6.256 1.00 84.88 107 ASP A C 1
ATOM 900 O O . ASP A 1 107 ? -8.450 6.392 -7.331 1.00 84.88 107 ASP A O 1
ATOM 904 N N . TYR A 1 108 ? -8.285 4.516 -6.123 1.00 88.69 108 TYR A N 1
ATOM 905 C CA . TYR A 1 108 ? -7.907 3.665 -7.246 1.00 88.69 108 TYR A CA 1
ATOM 906 C C . TYR A 1 108 ? -9.015 3.609 -8.299 1.00 88.69 108 TYR A C 1
ATOM 908 O O . TYR A 1 108 ? -8.738 3.819 -9.475 1.00 88.69 108 TYR A O 1
ATOM 916 N N . GLN A 1 109 ? -10.261 3.383 -7.868 1.00 87.56 109 GLN A N 1
ATOM 917 C CA . GLN A 1 109 ? -11.438 3.372 -8.737 1.00 87.56 109 GLN A CA 1
ATOM 918 C C . GLN A 1 109 ? -11.628 4.719 -9.443 1.00 87.56 109 GLN A C 1
ATOM 920 O O . GLN A 1 109 ? -11.798 4.744 -10.656 1.00 87.56 109 GLN A O 1
ATOM 925 N N . GLU A 1 110 ? -11.508 5.831 -8.715 1.00 80.94 110 GLU A N 1
ATOM 926 C CA . GLU A 1 110 ? -11.588 7.178 -9.295 1.00 80.94 110 GLU A CA 1
ATOM 927 C C . GLU A 1 110 ? -10.515 7.408 -10.375 1.00 80.94 110 GLU A C 1
ATOM 929 O O . GLU A 1 110 ? -10.817 7.956 -11.435 1.00 80.94 110 GLU A O 1
ATOM 934 N N . ILE A 1 111 ? -9.279 6.947 -10.147 1.00 76.88 111 ILE A N 1
ATOM 935 C CA . ILE A 1 111 ? -8.193 7.060 -11.129 1.00 76.88 111 ILE A CA 1
ATOM 936 C C . ILE A 1 111 ? -8.483 6.189 -12.353 1.00 76.88 111 ILE A C 1
ATOM 938 O O . ILE A 1 111 ? -8.466 6.702 -13.468 1.00 76.88 111 ILE A O 1
ATOM 942 N N . ILE A 1 112 ? -8.774 4.896 -12.187 1.00 80.62 112 ILE A N 1
ATOM 943 C CA . ILE A 1 112 ? -8.953 3.995 -13.340 1.00 80.62 112 ILE A CA 1
ATOM 944 C C . ILE A 1 112 ? -10.211 4.316 -14.155 1.00 80.62 112 ILE A C 1
ATOM 946 O O . ILE A 1 112 ? -10.222 4.063 -15.352 1.00 80.62 112 ILE A O 1
ATOM 950 N N . GLU A 1 113 ? -11.261 4.874 -13.543 1.00 82.06 113 GLU A N 1
ATOM 951 C CA . GLU A 1 113 ? -12.472 5.309 -14.254 1.00 82.06 113 GLU A CA 1
ATOM 952 C C . GLU A 1 113 ? -12.254 6.613 -15.031 1.00 82.06 113 GLU A C 1
ATOM 954 O O . GLU A 1 113 ? -12.971 6.885 -15.992 1.00 82.06 113 GLU A O 1
ATOM 959 N N . SER A 1 114 ? -11.257 7.414 -14.643 1.00 69.94 114 SER A N 1
ATOM 960 C CA . SER A 1 114 ? -10.879 8.633 -15.365 1.00 69.94 114 SER A CA 1
ATOM 961 C C . SER A 1 114 ? -10.015 8.372 -16.603 1.00 69.94 114 SER A C 1
ATOM 963 O O . SER A 1 114 ? -9.764 9.296 -17.378 1.00 69.94 114 SER A O 1
ATOM 965 N N . VAL A 1 115 ? -9.559 7.127 -16.805 1.00 70.44 115 VAL A N 1
ATOM 966 C CA . VAL A 1 115 ? -8.605 6.770 -17.858 1.00 70.44 115 VAL A CA 1
ATOM 967 C C . VAL A 1 115 ? -9.073 5.576 -18.683 1.00 70.44 115 VAL A C 1
ATOM 969 O O . VAL A 1 115 ? -9.171 4.455 -18.189 1.00 70.44 115 VAL A O 1
ATOM 972 N N . ASP A 1 116 ? -9.269 5.801 -19.980 1.00 69.88 116 ASP A N 1
ATOM 973 C CA . ASP A 1 116 ? -9.591 4.735 -20.927 1.00 69.88 116 ASP A CA 1
ATOM 974 C C . ASP A 1 116 ? -8.356 3.874 -21.280 1.00 69.88 116 ASP A C 1
ATOM 976 O O . ASP A 1 116 ? -7.223 4.358 -21.323 1.00 69.88 116 ASP A O 1
ATOM 980 N N . ASP A 1 117 ? -8.590 2.594 -21.596 1.00 69.75 117 ASP A N 1
ATOM 981 C CA . ASP A 1 117 ? -7.610 1.647 -22.162 1.00 69.75 117 ASP A CA 1
ATOM 982 C C . ASP A 1 117 ? -6.345 1.361 -21.314 1.00 69.75 117 ASP A C 1
ATOM 984 O O . ASP A 1 117 ? -5.274 1.067 -21.854 1.00 69.75 117 ASP A O 1
ATOM 988 N N . LEU A 1 118 ? -6.448 1.385 -19.979 1.00 74.75 118 LEU A N 1
ATOM 989 C CA . LEU A 1 118 ? -5.346 0.973 -19.096 1.00 74.75 118 LEU A CA 1
ATOM 990 C C . LEU A 1 118 ? -5.044 -0.533 -19.200 1.00 74.75 118 LEU A C 1
ATOM 992 O O . LEU A 1 118 ? -5.923 -1.379 -19.004 1.00 74.75 118 LEU A O 1
ATOM 996 N N . SER A 1 119 ? -3.771 -0.874 -19.434 1.00 77.19 119 SER A N 1
ATOM 997 C CA . SER A 1 119 ? -3.288 -2.257 -19.367 1.00 77.19 119 SER A CA 1
ATOM 998 C C . SER A 1 119 ? -3.299 -2.774 -17.921 1.00 77.19 119 SER A C 1
ATOM 1000 O O . SER A 1 119 ? -3.281 -1.999 -16.961 1.00 77.19 119 SER A O 1
ATOM 1002 N N . LEU A 1 120 ? -3.288 -4.101 -17.740 1.00 77.44 120 LEU A N 1
ATOM 1003 C CA . LEU A 1 120 ? -3.157 -4.711 -16.407 1.00 77.44 120 LEU A CA 1
ATOM 1004 C C . LEU A 1 120 ? -1.867 -4.272 -15.693 1.00 77.44 120 LEU A C 1
ATOM 1006 O O . LEU A 1 120 ? -1.862 -4.137 -14.474 1.00 77.44 120 LEU A O 1
ATOM 1010 N N . SER A 1 121 ? -0.792 -4.016 -16.446 1.00 75.06 121 SER A N 1
ATOM 1011 C CA . SER A 1 121 ? 0.480 -3.543 -15.891 1.00 75.06 121 SER A CA 1
ATOM 1012 C C . SER A 1 121 ? 0.371 -2.110 -15.371 1.00 75.06 121 SER A C 1
ATOM 1014 O O . SER A 1 121 ? 0.843 -1.828 -14.273 1.00 75.06 121 SER A O 1
ATOM 1016 N N . SER A 1 122 ? -0.283 -1.212 -16.115 1.00 75.19 122 SER A N 1
ATOM 1017 C CA . SER A 1 122 ? -0.512 0.163 -15.650 1.00 75.19 122 SER A CA 1
ATOM 1018 C C . SER A 1 122 ? -1.439 0.192 -14.439 1.00 75.19 122 SER A C 1
ATOM 1020 O O . SER A 1 122 ? -1.163 0.886 -13.465 1.00 75.19 122 SER A O 1
ATOM 1022 N N . LYS A 1 123 ? -2.497 -0.627 -14.446 1.00 83.06 123 LYS A N 1
ATOM 1023 C CA . LYS A 1 123 ? -3.379 -0.823 -13.289 1.00 83.06 123 LYS A CA 1
ATOM 1024 C C . LYS A 1 123 ? -2.612 -1.253 -12.033 1.00 83.06 123 LYS A C 1
ATOM 1026 O O . LYS A 1 123 ? -2.853 -0.680 -10.970 1.00 83.06 123 LYS A O 1
ATOM 1031 N N . ASP A 1 124 ? -1.695 -2.214 -12.152 1.00 84.69 124 ASP A N 1
ATOM 1032 C CA . ASP A 1 124 ? -0.844 -2.660 -11.041 1.00 84.69 124 ASP A CA 1
ATOM 1033 C C . ASP A 1 124 ? 0.120 -1.556 -10.582 1.00 84.69 124 ASP A C 1
ATOM 1035 O O . ASP A 1 124 ? 0.212 -1.275 -9.388 1.00 84.69 124 ASP A O 1
ATOM 1039 N N . SER A 1 125 ? 0.783 -0.871 -11.519 1.00 80.06 125 SER A N 1
ATOM 1040 C CA . SER A 1 125 ? 1.705 0.234 -11.221 1.00 80.06 125 SER A CA 1
ATOM 1041 C C . SER A 1 125 ? 1.014 1.371 -10.462 1.00 80.06 125 SER A C 1
ATOM 1043 O O . SER A 1 125 ? 1.496 1.804 -9.409 1.00 80.06 125 SER A O 1
ATOM 1045 N N . ILE A 1 126 ? -0.161 1.804 -10.934 1.00 81.38 126 ILE A N 1
ATOM 1046 C CA . ILE A 1 126 ? -0.989 2.820 -10.271 1.00 81.38 126 ILE A CA 1
ATOM 1047 C C . ILE A 1 126 ? -1.312 2.375 -8.846 1.00 81.38 126 ILE A C 1
ATOM 1049 O O . ILE A 1 126 ? -1.121 3.143 -7.902 1.00 81.38 126 ILE A O 1
ATOM 1053 N N . LEU A 1 127 ? -1.764 1.130 -8.667 1.00 90.25 127 LEU A N 1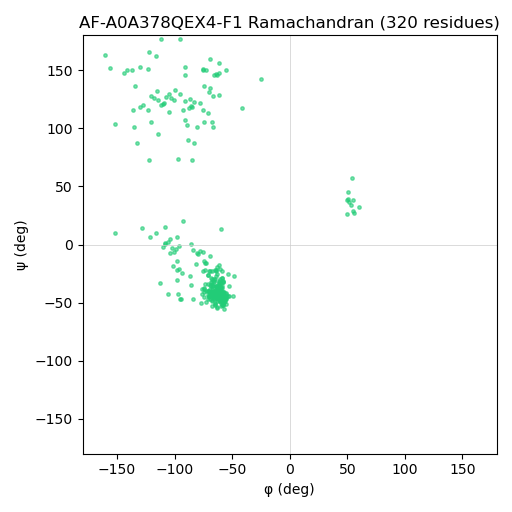
ATOM 1054 C CA . LEU A 1 127 ? -2.124 0.614 -7.352 1.00 90.25 127 LEU A CA 1
ATOM 1055 C C . LEU A 1 127 ? -0.919 0.555 -6.403 1.00 90.25 127 LEU A C 1
ATOM 1057 O O . LEU A 1 127 ? -1.027 0.985 -5.251 1.00 90.25 127 LEU A O 1
ATOM 1061 N N . ARG A 1 128 ? 0.232 0.050 -6.864 1.00 90.31 128 ARG A N 1
ATOM 1062 C CA . ARG A 1 128 ? 1.464 -0.015 -6.061 1.00 90.31 128 ARG A CA 1
ATOM 1063 C C . ARG A 1 128 ? 1.876 1.371 -5.588 1.00 90.31 128 ARG A C 1
ATOM 1065 O O . ARG A 1 128 ? 2.068 1.562 -4.389 1.00 90.31 128 ARG A O 1
ATOM 1072 N N . ASN A 1 129 ? 1.938 2.344 -6.491 1.00 85.81 129 ASN A N 1
ATOM 1073 C CA . ASN A 1 129 ? 2.284 3.720 -6.144 1.00 85.81 129 ASN A CA 1
ATOM 1074 C C . ASN A 1 129 ? 1.245 4.351 -5.200 1.00 85.81 129 ASN A C 1
ATOM 1076 O O . ASN A 1 129 ? 1.608 4.989 -4.211 1.00 85.81 129 ASN A O 1
ATOM 1080 N N . LEU A 1 130 ? -0.047 4.109 -5.431 1.00 87.38 130 LEU A N 1
ATOM 1081 C CA . LEU A 1 130 ? -1.127 4.608 -4.580 1.00 87.38 130 LEU A CA 1
ATOM 1082 C C . LEU A 1 130 ? -1.040 4.071 -3.147 1.00 87.38 130 LEU A C 1
ATOM 1084 O O . LEU A 1 130 ? -1.232 4.824 -2.189 1.00 87.38 130 LEU A O 1
ATOM 1088 N N . LEU A 1 131 ? -0.718 2.787 -2.984 1.00 93.12 131 LEU A N 1
ATOM 1089 C CA . LEU A 1 131 ? -0.496 2.168 -1.677 1.00 93.12 131 LEU A CA 1
ATOM 1090 C C . LEU A 1 131 ? 0.654 2.851 -0.920 1.00 93.12 131 LEU A C 1
ATOM 1092 O O . LEU A 1 131 ? 0.519 3.110 0.277 1.00 93.12 131 LEU A O 1
ATOM 1096 N N . ILE A 1 132 ? 1.744 3.203 -1.609 1.00 90.88 132 ILE A N 1
ATOM 1097 C CA . ILE A 1 132 ? 2.880 3.936 -1.027 1.00 90.88 132 ILE A CA 1
ATOM 1098 C C . ILE A 1 132 ? 2.493 5.364 -0.637 1.00 90.88 132 ILE A C 1
ATOM 1100 O O . ILE A 1 132 ? 2.749 5.781 0.494 1.00 90.88 132 ILE A O 1
ATOM 1104 N N . VAL A 1 133 ? 1.824 6.100 -1.528 1.00 87.44 133 VAL A N 1
ATOM 1105 C CA . VAL A 1 133 ? 1.362 7.469 -1.251 1.00 87.44 133 VAL A CA 1
ATOM 1106 C C . VAL A 1 133 ? 0.409 7.481 -0.055 1.00 87.44 133 VAL A C 1
ATOM 1108 O O . VAL A 1 133 ? 0.567 8.286 0.864 1.00 87.44 133 VAL A O 1
ATOM 1111 N N . ARG A 1 134 ? -0.550 6.548 0.006 1.00 89.31 134 ARG A N 1
ATOM 1112 C CA . ARG A 1 134 ? -1.470 6.436 1.146 1.00 89.31 134 ARG A CA 1
ATOM 1113 C C . ARG A 1 134 ? -0.776 6.001 2.427 1.00 89.31 134 ARG A C 1
ATOM 1115 O O . ARG A 1 134 ? -1.194 6.432 3.503 1.00 89.31 134 ARG A O 1
ATOM 1122 N N . LEU A 1 135 ? 0.272 5.182 2.347 1.00 93.50 135 LEU A N 1
ATOM 1123 C CA . LEU A 1 135 ? 1.087 4.835 3.510 1.00 93.50 135 LEU A CA 1
ATOM 1124 C C . LEU A 1 135 ? 1.774 6.086 4.074 1.00 93.50 135 LEU A C 1
ATOM 1126 O O . LEU A 1 135 ? 1.689 6.339 5.278 1.00 93.50 135 LEU A O 1
ATOM 1130 N N . ALA A 1 136 ? 2.380 6.891 3.200 1.00 90.62 136 ALA A N 1
ATOM 1131 C CA . ALA A 1 136 ? 3.042 8.145 3.547 1.00 90.62 136 ALA A CA 1
ATOM 1132 C C . ALA A 1 136 ? 2.067 9.219 4.070 1.00 90.62 136 ALA A C 1
ATOM 1134 O O . ALA A 1 136 ? 2.418 10.024 4.926 1.00 90.62 136 ALA A O 1
ATOM 1135 N N . ASP A 1 137 ? 0.825 9.240 3.592 1.00 89.19 137 ASP A N 1
ATOM 1136 C CA . ASP A 1 137 ? -0.207 10.174 4.056 1.00 89.19 137 A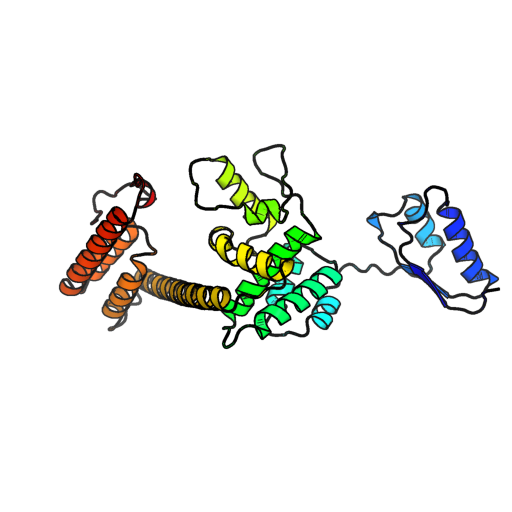SP A CA 1
ATOM 1137 C C . ASP A 1 137 ? -0.796 9.774 5.417 1.00 89.19 137 ASP A C 1
ATOM 1139 O O . ASP A 1 137 ? -0.876 10.578 6.349 1.00 89.19 137 ASP A O 1
ATOM 1143 N N . LEU A 1 138 ? -1.218 8.513 5.543 1.00 89.06 138 LEU A N 1
ATOM 1144 C CA . LEU A 1 138 ? -2.084 8.071 6.637 1.00 89.06 138 LEU A CA 1
ATOM 1145 C C . LEU A 1 138 ? -1.334 7.415 7.791 1.00 89.06 138 LEU A C 1
ATOM 1147 O O . LEU A 1 138 ? -1.810 7.477 8.925 1.00 89.06 138 LEU A O 1
ATOM 1151 N N . ILE A 1 139 ? -0.214 6.750 7.502 1.00 92.38 139 ILE A N 1
ATOM 1152 C CA . ILE A 1 139 ? 0.536 5.970 8.494 1.00 92.38 139 ILE A CA 1
ATOM 1153 C C . ILE A 1 139 ? 1.811 6.697 8.899 1.00 92.38 139 ILE A C 1
ATOM 1155 O O . ILE A 1 139 ? 2.089 6.763 10.093 1.00 92.38 139 ILE A O 1
ATOM 1159 N N . LYS A 1 140 ? 2.534 7.277 7.933 1.00 93.31 140 LYS A N 1
ATOM 1160 C CA . LYS A 1 140 ? 3.798 7.996 8.158 1.00 93.31 140 LYS A CA 1
ATOM 1161 C C . LYS A 1 140 ? 4.812 7.131 8.918 1.00 93.31 140 LYS A C 1
ATOM 1163 O O . LYS A 1 140 ? 5.197 7.493 10.031 1.00 93.31 140 LYS A O 1
ATOM 1168 N N . PRO A 1 141 ? 5.171 5.946 8.389 1.00 92.62 141 PRO A N 1
ATOM 1169 C CA . PRO A 1 141 ? 6.028 5.028 9.118 1.00 92.62 141 PRO A CA 1
ATOM 1170 C C . PRO A 1 141 ? 7.405 5.642 9.362 1.00 92.62 141 PRO A C 1
ATOM 1172 O O . PRO A 1 141 ? 7.938 6.386 8.540 1.00 92.62 141 PRO A O 1
ATOM 1175 N N . GLU A 1 142 ? 7.977 5.298 10.505 1.00 91.56 142 GLU A N 1
ATOM 1176 C CA . GLU A 1 142 ? 9.360 5.603 10.832 1.00 91.56 142 GLU A CA 1
ATOM 1177 C C . GLU A 1 142 ? 10.249 4.497 10.246 1.00 91.56 142 GLU A C 1
ATOM 1179 O O . GLU A 1 142 ? 10.081 3.318 10.566 1.00 91.56 142 GLU A O 1
ATOM 1184 N N . ILE A 1 143 ? 11.144 4.876 9.335 1.00 88.81 143 ILE A N 1
ATOM 1185 C CA . ILE A 1 143 ? 12.030 3.969 8.610 1.00 88.81 143 ILE A CA 1
ATOM 1186 C C . ILE A 1 143 ? 13.418 4.013 9.258 1.00 88.81 143 ILE A C 1
ATOM 1188 O O . ILE A 1 143 ? 13.992 5.100 9.385 1.00 88.81 143 ILE A O 1
ATOM 1192 N N . PRO A 1 144 ? 13.962 2.857 9.681 1.00 83.50 144 PRO A N 1
ATOM 1193 C CA . PRO A 1 144 ? 15.304 2.784 10.238 1.00 83.50 144 PRO A CA 1
ATOM 1194 C C . PRO A 1 144 ? 16.357 2.919 9.135 1.00 83.50 144 PRO A C 1
ATOM 1196 O O . PRO A 1 144 ? 16.232 2.273 8.099 1.00 83.50 144 PRO A O 1
ATOM 1199 N N . CYS A 1 145 ? 17.402 3.714 9.375 1.00 76.44 145 CYS A N 1
ATOM 1200 C CA . CYS A 1 145 ? 18.566 3.802 8.490 1.00 76.44 145 CYS A CA 1
ATOM 1201 C C . CYS A 1 145 ? 19.726 2.964 9.036 1.00 76.44 145 CYS A C 1
ATOM 1203 O O . CYS A 1 145 ? 20.077 3.102 10.206 1.00 76.44 145 CYS A O 1
ATOM 1205 N N . GLU A 1 146 ? 20.363 2.148 8.189 1.00 63.19 146 GLU A N 1
ATOM 1206 C CA . GLU A 1 146 ? 21.446 1.238 8.613 1.00 63.19 146 GLU A CA 1
ATOM 1207 C C . GLU A 1 146 ? 22.651 1.961 9.250 1.00 63.19 146 GLU A C 1
ATOM 1209 O O . GLU A 1 146 ? 23.296 1.402 10.136 1.00 63.19 146 GLU A O 1
ATOM 1214 N N . ASN A 1 147 ? 22.919 3.219 8.868 1.00 57.03 147 ASN A N 1
ATOM 1215 C CA . ASN A 1 147 ? 24.171 3.911 9.208 1.00 57.03 147 ASN A CA 1
ATOM 1216 C C . ASN A 1 147 ? 24.042 5.162 10.102 1.00 57.03 147 ASN A C 1
ATOM 1218 O O . ASN A 1 147 ? 25.027 5.878 10.297 1.00 57.03 147 ASN A O 1
ATOM 1222 N N . LYS A 1 148 ? 22.872 5.450 10.689 1.00 53.91 148 LYS A N 1
ATOM 1223 C CA . LYS A 1 148 ? 22.713 6.531 11.687 1.00 53.91 148 LYS A CA 1
ATOM 1224 C C . LYS A 1 148 ? 21.711 6.114 12.763 1.00 53.91 148 LYS A C 1
ATOM 1226 O O . LYS A 1 148 ? 20.693 5.521 12.438 1.00 53.91 148 LYS A O 1
ATOM 1231 N N . ASP A 1 149 ? 21.903 6.585 13.998 1.00 55.91 149 ASP A N 1
ATOM 1232 C CA . ASP A 1 149 ? 20.875 6.623 15.066 1.00 55.91 149 ASP A CA 1
ATOM 1233 C C . ASP A 1 149 ? 19.621 7.460 14.686 1.00 55.91 149 ASP A C 1
ATOM 1235 O O . ASP A 1 149 ? 18.810 7.820 15.537 1.00 55.91 149 ASP A O 1
ATOM 1239 N N . ASN A 1 150 ? 19.461 7.812 13.409 1.00 66.88 150 ASN A N 1
ATOM 1240 C CA . ASN A 1 150 ? 18.406 8.658 12.892 1.00 66.88 150 ASN A CA 1
ATOM 1241 C C . ASN A 1 150 ? 17.526 7.831 11.965 1.00 66.88 150 ASN A C 1
ATOM 1243 O O . ASN A 1 150 ? 17.798 7.711 10.770 1.00 66.88 150 ASN A O 1
ATOM 1247 N N . ASN A 1 151 ? 16.441 7.311 12.522 1.00 82.62 151 ASN A N 1
ATOM 1248 C CA . ASN A 1 151 ? 15.291 6.951 11.715 1.00 82.62 151 ASN A CA 1
ATOM 1249 C C . ASN A 1 151 ? 14.737 8.210 11.027 1.00 82.62 151 ASN A C 1
ATOM 1251 O O . ASN A 1 151 ? 14.898 9.330 11.527 1.00 82.62 151 ASN A O 1
ATOM 1255 N N . PHE A 1 152 ? 14.036 8.038 9.911 1.00 85.62 152 PHE A N 1
ATOM 1256 C CA . PHE A 1 152 ? 13.299 9.129 9.277 1.00 85.62 152 PHE A CA 1
ATOM 1257 C C . PHE A 1 152 ? 11.823 8.786 9.135 1.00 85.62 152 PHE A C 1
ATOM 1259 O O . PHE A 1 152 ? 11.436 7.627 9.016 1.00 85.62 152 PHE A O 1
ATOM 1266 N N . VAL A 1 153 ? 10.981 9.813 9.149 1.00 89.62 153 VAL A N 1
ATOM 1267 C CA . VAL A 1 153 ? 9.547 9.646 8.921 1.00 89.62 153 VAL A CA 1
ATOM 1268 C C . VAL A 1 153 ? 9.296 9.672 7.420 1.00 89.62 153 VAL A C 1
ATOM 1270 O O . VAL A 1 153 ? 9.571 10.671 6.756 1.00 89.62 153 VAL A O 1
ATOM 1273 N N . PHE A 1 154 ? 8.756 8.580 6.894 1.00 89.62 154 PHE A N 1
ATOM 1274 C CA . PHE A 1 154 ? 8.318 8.490 5.510 1.00 89.62 154 PHE A CA 1
ATOM 1275 C C . PHE A 1 154 ? 6.916 9.085 5.383 1.00 89.62 154 PHE A C 1
ATOM 1277 O O . PHE A 1 154 ? 5.908 8.395 5.528 1.00 89.62 154 PHE A O 1
ATOM 1284 N N . ASP A 1 155 ? 6.853 10.396 5.169 1.00 88.94 155 ASP A N 1
ATOM 1285 C CA . ASP A 1 155 ? 5.615 11.131 4.928 1.00 88.94 155 ASP A CA 1
ATOM 1286 C C . ASP A 1 155 ? 5.528 11.665 3.489 1.00 88.94 155 ASP A C 1
ATOM 1288 O O . ASP A 1 155 ? 6.449 11.517 2.685 1.00 88.94 155 ASP A O 1
ATOM 1292 N N . LEU A 1 156 ? 4.403 12.294 3.138 1.00 83.81 156 LEU A N 1
ATOM 1293 C CA . LEU A 1 156 ? 4.226 12.887 1.806 1.00 83.81 156 LEU A CA 1
ATOM 1294 C C . LEU A 1 156 ? 5.286 13.940 1.476 1.00 83.81 156 LEU A C 1
ATOM 1296 O O . LEU A 1 156 ? 5.652 14.092 0.316 1.00 83.81 156 LEU A O 1
ATOM 1300 N N . LYS A 1 157 ? 5.781 14.680 2.474 1.00 82.75 157 LYS A N 1
ATOM 1301 C CA . LYS A 1 157 ? 6.814 15.689 2.244 1.00 82.75 157 LYS A CA 1
ATOM 1302 C C . LYS A 1 157 ? 8.1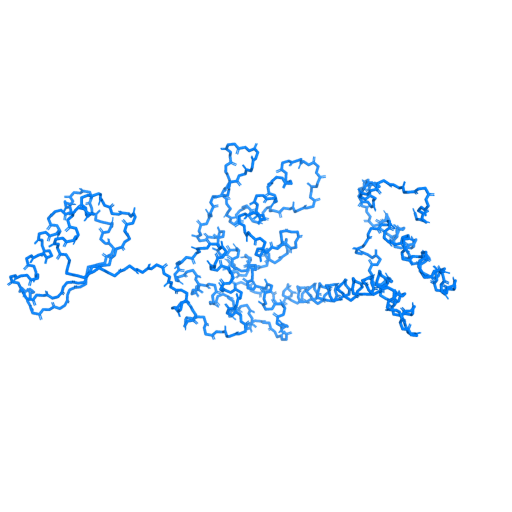23 15.010 1.857 1.00 82.75 157 LYS A C 1
ATOM 1304 O O . LYS A 1 157 ? 8.793 15.494 0.952 1.00 82.75 157 LYS A O 1
ATOM 1309 N N . TYR A 1 158 ? 8.484 13.923 2.528 1.00 83.44 158 TYR A N 1
ATOM 1310 C CA . TYR A 1 158 ? 9.625 13.104 2.146 1.00 83.44 158 TYR A CA 1
ATOM 1311 C C . TYR A 1 158 ? 9.442 12.575 0.720 1.00 83.44 158 TYR A C 1
ATOM 1313 O O . TYR A 1 158 ? 10.288 12.813 -0.135 1.00 83.44 158 TYR A O 1
ATOM 1321 N N . LEU A 1 159 ? 8.293 11.952 0.454 1.00 80.56 159 LEU A N 1
ATOM 1322 C CA . LEU A 1 159 ? 7.988 11.310 -0.820 1.00 80.56 159 LEU A CA 1
ATOM 1323 C C . LEU A 1 159 ? 8.026 12.291 -2.008 1.00 80.56 159 LEU A C 1
ATOM 1325 O O . LEU A 1 159 ? 8.585 11.974 -3.049 1.00 80.56 159 LEU A O 1
ATOM 1329 N N . LEU A 1 160 ? 7.490 13.505 -1.844 1.00 76.88 160 LEU A N 1
ATOM 1330 C CA . LEU A 1 160 ? 7.475 14.541 -2.886 1.00 76.88 160 LEU A CA 1
ATOM 1331 C C . LEU A 1 160 ? 8.849 15.156 -3.185 1.00 76.88 160 LEU A C 1
ATOM 1333 O O . LEU A 1 160 ? 9.051 15.669 -4.283 1.00 76.88 160 LEU A O 1
ATOM 1337 N N . ASN A 1 161 ? 9.765 15.144 -2.214 1.00 75.12 161 ASN A N 1
ATOM 1338 C CA . ASN A 1 161 ? 11.122 15.682 -2.365 1.00 75.12 161 ASN A CA 1
ATOM 1339 C C . ASN A 1 1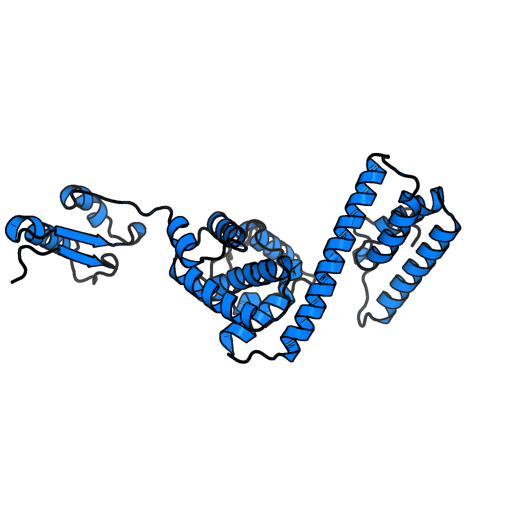61 ? 12.154 14.585 -2.679 1.00 75.12 161 ASN A C 1
ATOM 1341 O O . ASN A 1 161 ? 13.353 14.856 -2.664 1.00 75.12 161 ASN A O 1
ATOM 1345 N N . PHE A 1 162 ? 11.707 13.349 -2.905 1.00 72.25 162 PHE A N 1
ATOM 1346 C CA . PHE A 1 162 ? 12.583 12.225 -3.197 1.00 72.25 162 PHE A CA 1
ATOM 1347 C C . PHE A 1 162 ? 13.095 12.311 -4.643 1.00 72.25 162 PHE A C 1
ATOM 1349 O O . PHE A 1 162 ? 12.317 12.218 -5.592 1.00 72.25 162 PHE A O 1
ATOM 1356 N N . GLU A 1 163 ? 14.408 12.488 -4.810 1.00 64.75 163 GLU A N 1
ATOM 1357 C CA . GLU A 1 163 ? 15.082 12.538 -6.113 1.00 64.75 163 GLU A CA 1
ATOM 1358 C C . GLU A 1 163 ? 16.147 11.430 -6.201 1.00 64.75 163 GLU A C 1
ATOM 1360 O O . GLU A 1 163 ? 17.211 11.566 -5.593 1.00 64.75 163 GLU A O 1
ATOM 1365 N N . PRO A 1 164 ? 15.905 10.342 -6.957 1.00 57.44 164 PRO A N 1
ATOM 1366 C CA . PRO A 1 164 ? 16.829 9.206 -7.007 1.00 57.44 164 PRO A CA 1
ATOM 1367 C C . PRO A 1 164 ? 18.133 9.476 -7.788 1.00 57.44 164 PRO A C 1
ATOM 1369 O O . PRO A 1 164 ? 19.096 8.734 -7.621 1.00 57.44 164 PRO A O 1
ATOM 1372 N N . TYR A 1 165 ? 18.200 10.535 -8.612 1.00 48.41 165 TYR A N 1
ATOM 1373 C CA . TYR A 1 165 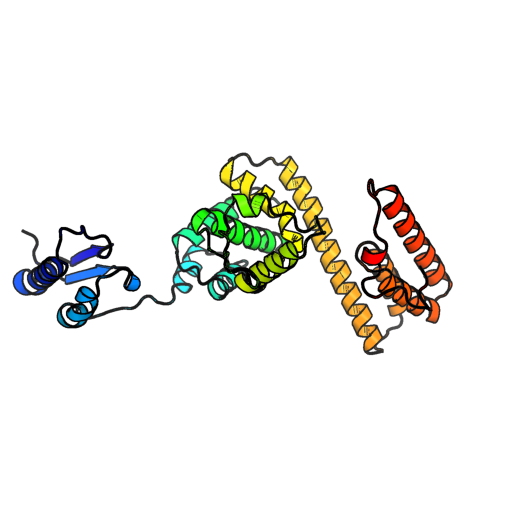? 19.294 10.753 -9.579 1.00 48.41 165 TYR A CA 1
ATOM 1374 C C . TYR A 1 165 ? 20.286 11.883 -9.239 1.00 48.41 165 TYR A C 1
ATOM 1376 O O . TYR A 1 165 ? 21.228 12.103 -9.998 1.00 48.41 165 TYR A O 1
ATOM 1384 N N . ASN A 1 166 ? 20.141 12.587 -8.110 1.00 46.72 166 ASN A N 1
ATOM 1385 C CA . ASN A 1 166 ? 21.111 13.609 -7.682 1.00 46.72 166 ASN A CA 1
ATOM 1386 C C . ASN A 1 166 ? 22.277 12.947 -6.915 1.00 46.72 166 ASN A C 1
ATOM 1388 O O . ASN A 1 166 ? 22.362 12.983 -5.687 1.00 46.72 166 ASN A O 1
ATOM 1392 N N . ILE A 1 167 ? 23.134 12.243 -7.660 1.00 44.34 167 ILE A N 1
ATOM 1393 C CA . ILE A 1 167 ? 24.158 11.331 -7.134 1.00 44.34 167 ILE A CA 1
ATOM 1394 C C . ILE A 1 167 ? 25.468 12.087 -6.880 1.00 44.34 167 ILE A C 1
ATOM 1396 O O . ILE A 1 167 ? 26.246 12.346 -7.795 1.00 44.34 167 ILE A O 1
ATOM 1400 N N . SER A 1 168 ? 25.738 12.394 -5.611 1.00 48.78 168 SER A N 1
ATOM 1401 C CA . SER A 1 168 ? 27.097 12.688 -5.129 1.00 48.78 168 SER A CA 1
ATOM 1402 C C . SER A 1 168 ? 27.319 12.358 -3.646 1.00 48.78 168 SER A C 1
ATOM 1404 O O . SER A 1 168 ? 28.331 12.778 -3.088 1.00 48.78 168 SER A O 1
ATOM 1406 N N . ASP A 1 169 ? 26.381 11.676 -2.978 1.00 52.88 169 ASP A N 1
ATOM 1407 C CA . ASP A 1 169 ? 26.366 11.569 -1.513 1.00 52.88 169 ASP A CA 1
ATOM 1408 C C . ASP A 1 169 ? 26.060 10.129 -1.053 1.00 52.88 169 ASP A C 1
ATOM 1410 O O . ASP A 1 169 ? 24.959 9.619 -1.274 1.00 52.88 169 ASP A O 1
ATOM 1414 N N . ASP A 1 170 ? 27.021 9.477 -0.383 1.00 56.81 170 ASP A N 1
ATOM 1415 C CA . ASP A 1 170 ? 26.906 8.108 0.165 1.00 56.81 170 ASP A CA 1
ATOM 1416 C C . ASP A 1 170 ? 25.666 7.942 1.072 1.00 56.81 170 ASP A C 1
ATOM 1418 O O . ASP A 1 170 ? 25.091 6.861 1.193 1.00 56.81 170 ASP A O 1
ATOM 1422 N N . SER A 1 171 ? 25.185 9.045 1.661 1.00 61.25 171 SER A N 1
ATOM 1423 C CA . SER A 1 171 ? 23.989 9.073 2.510 1.00 61.25 171 SER A CA 1
ATOM 1424 C C . SER A 1 171 ? 22.684 8.720 1.776 1.00 61.25 171 SER A C 1
ATOM 1426 O O . SER A 1 171 ? 21.705 8.369 2.442 1.00 61.25 171 SER A O 1
ATOM 1428 N N . LEU A 1 172 ? 22.619 8.850 0.446 1.00 66.19 172 LEU A N 1
ATOM 1429 C CA . LEU A 1 172 ? 21.401 8.588 -0.333 1.00 66.19 172 LEU A CA 1
ATOM 1430 C C . LEU A 1 172 ? 21.274 7.100 -0.694 1.00 66.19 172 LEU A C 1
ATOM 1432 O O . LEU A 1 172 ? 20.175 6.555 -0.617 1.00 66.19 172 LEU A O 1
ATOM 1436 N N . VAL A 1 173 ? 22.396 6.419 -0.956 1.00 69.25 173 VAL A N 1
ATOM 1437 C CA . VAL A 1 173 ? 22.448 4.959 -1.173 1.00 69.25 173 VAL A CA 1
ATOM 1438 C C . VAL A 1 173 ? 21.952 4.210 0.063 1.00 69.25 173 VAL A C 1
ATOM 1440 O O . VAL A 1 173 ? 21.082 3.350 -0.043 1.00 69.25 173 VAL A O 1
ATOM 1443 N N . ASP A 1 174 ? 22.417 4.602 1.251 1.00 72.38 174 ASP A N 1
ATOM 1444 C CA . ASP A 1 174 ? 21.945 4.031 2.520 1.00 72.38 174 ASP A CA 1
ATOM 1445 C C . ASP A 1 174 ? 20.437 4.221 2.716 1.00 72.38 174 ASP A C 1
ATOM 1447 O O . ASP A 1 174 ? 19.740 3.346 3.235 1.00 72.38 174 ASP A O 1
ATOM 1451 N N . THR A 1 175 ? 19.919 5.371 2.286 1.00 76.12 175 THR A N 1
ATOM 1452 C CA . THR A 1 175 ? 18.496 5.697 2.385 1.00 76.12 175 THR A CA 1
ATOM 1453 C C . THR A 1 175 ? 17.668 4.838 1.429 1.00 76.12 175 THR A C 1
ATOM 1455 O O . THR A 1 175 ? 16.646 4.293 1.842 1.00 76.12 175 THR A O 1
ATOM 1458 N N . ILE A 1 176 ? 18.122 4.662 0.183 1.00 75.44 176 ILE A N 1
ATOM 1459 C CA . ILE A 1 176 ? 17.488 3.769 -0.797 1.00 75.44 176 ILE A CA 1
ATOM 1460 C C . ILE A 1 176 ? 17.491 2.329 -0.282 1.00 75.44 176 ILE A C 1
ATOM 1462 O O . ILE A 1 176 ? 16.432 1.715 -0.235 1.00 75.44 176 ILE A O 1
ATOM 1466 N N . ASN A 1 177 ? 18.625 1.821 0.204 1.00 77.19 177 ASN A N 1
ATOM 1467 C CA . ASN A 1 177 ? 18.710 0.473 0.774 1.00 77.19 177 ASN A CA 1
ATOM 1468 C C . ASN A 1 177 ? 17.745 0.293 1.957 1.00 77.19 177 ASN A C 1
ATOM 1470 O O . ASN A 1 177 ? 17.072 -0.730 2.077 1.00 77.19 177 ASN A O 1
ATOM 1474 N N . SER A 1 178 ? 17.633 1.310 2.815 1.00 83.38 178 SER A N 1
ATOM 1475 C CA . SER A 1 178 ? 16.710 1.303 3.955 1.00 83.38 178 SER A CA 1
ATOM 1476 C C . SER A 1 178 ? 15.245 1.275 3.507 1.00 83.38 178 SER A C 1
ATOM 1478 O O . SER A 1 178 ? 14.433 0.548 4.084 1.00 83.38 178 SER A O 1
ATOM 1480 N N . LEU A 1 179 ? 14.906 2.021 2.449 1.00 84.38 179 LEU A N 1
ATOM 1481 C CA . LEU A 1 179 ? 13.594 1.964 1.805 1.00 84.38 179 LEU A CA 1
ATOM 1482 C C . LEU A 1 179 ? 13.348 0.577 1.199 1.00 84.38 179 LEU A C 1
ATOM 1484 O O . LEU A 1 179 ? 12.361 -0.064 1.545 1.00 84.38 179 LEU A O 1
ATOM 1488 N N . GLU A 1 180 ? 14.245 0.065 0.360 1.00 83.38 180 GLU A N 1
ATOM 1489 C CA . GLU A 1 180 ? 14.119 -1.257 -0.267 1.00 83.38 180 GLU A CA 1
ATOM 1490 C C . GLU A 1 180 ? 13.935 -2.372 0.768 1.00 83.38 180 GLU A C 1
ATOM 1492 O O . GLU A 1 180 ? 13.059 -3.233 0.617 1.00 83.38 180 GLU A O 1
ATOM 1497 N N . TYR A 1 181 ? 14.694 -2.315 1.866 1.00 85.19 181 TYR A N 1
ATOM 1498 C CA . TYR A 1 181 ? 14.575 -3.238 2.987 1.00 85.19 181 TYR A CA 1
ATOM 1499 C C . TYR A 1 181 ? 13.223 -3.111 3.698 1.00 85.19 181 TYR A C 1
ATOM 1501 O O . TYR A 1 181 ? 12.526 -4.113 3.889 1.00 85.19 181 TYR A O 1
ATOM 1509 N N . PHE A 1 182 ? 12.815 -1.889 4.062 1.00 89.19 182 PHE A N 1
ATOM 1510 C CA . PHE A 1 182 ? 11.540 -1.635 4.739 1.00 89.19 182 PHE A CA 1
ATOM 1511 C C . PHE A 1 182 ? 10.350 -2.082 3.882 1.00 89.19 182 PHE A C 1
ATOM 1513 O O . PHE A 1 182 ? 9.442 -2.766 4.363 1.00 89.19 182 PHE A O 1
ATOM 1520 N N . PHE A 1 183 ? 10.381 -1.742 2.595 1.00 88.44 183 PHE A N 1
ATOM 1521 C CA . PHE A 1 183 ? 9.342 -2.073 1.630 1.00 88.44 183 PHE A CA 1
ATOM 1522 C C . PHE A 1 183 ? 9.448 -3.502 1.088 1.00 88.44 183 PHE A C 1
ATOM 1524 O O . PHE A 1 183 ? 8.531 -3.960 0.404 1.00 88.44 183 PHE A O 1
ATOM 1531 N N . LYS A 1 184 ? 10.519 -4.236 1.414 1.00 88.56 184 LYS A N 1
ATOM 1532 C CA . LYS A 1 184 ? 10.767 -5.626 0.999 1.00 88.56 184 LYS A CA 1
ATOM 1533 C C . LYS A 1 184 ? 10.597 -5.809 -0.511 1.00 88.56 184 LYS A C 1
ATOM 1535 O O . LYS A 1 184 ? 9.910 -6.737 -0.955 1.00 88.56 184 LYS A O 1
ATOM 1540 N N . ASN A 1 185 ? 11.157 -4.889 -1.295 1.00 82.06 185 ASN A N 1
ATOM 1541 C CA . ASN A 1 185 ? 11.033 -4.856 -2.757 1.00 82.06 185 ASN A CA 1
ATOM 1542 C C . ASN A 1 185 ? 9.570 -4.896 -3.243 1.00 82.06 185 ASN A C 1
ATOM 1544 O O . ASN A 1 185 ? 9.246 -5.582 -4.209 1.00 82.06 185 ASN A O 1
ATOM 1548 N N . PHE A 1 186 ? 8.634 -4.286 -2.507 1.00 84.19 186 PHE A N 1
ATOM 1549 C CA . PHE A 1 186 ? 7.250 -4.123 -2.973 1.00 84.19 186 PHE A CA 1
ATOM 1550 C C . PHE A 1 186 ? 7.161 -3.153 -4.159 1.00 84.19 186 PHE A C 1
ATOM 1552 O O . PHE A 1 186 ? 6.305 -3.316 -5.029 1.00 84.19 186 PHE A O 1
ATOM 1559 N N . ILE A 1 187 ? 8.051 -2.162 -4.182 1.00 78.75 187 ILE A N 1
ATOM 1560 C CA . ILE A 1 187 ? 8.173 -1.159 -5.232 1.00 78.75 187 ILE A CA 1
ATOM 1561 C C . ILE A 1 187 ? 9.651 -0.868 -5.490 1.00 78.75 187 ILE A C 1
ATOM 1563 O O . ILE A 1 187 ? 10.467 -0.984 -4.573 1.00 78.75 187 ILE A O 1
ATOM 1567 N N . ASP A 1 188 ? 9.966 -0.505 -6.729 1.00 72.50 188 ASP A N 1
ATOM 1568 C CA . ASP A 1 188 ? 11.276 0.005 -7.120 1.00 72.50 188 ASP A CA 1
ATOM 1569 C C . ASP A 1 188 ? 11.302 1.528 -6.919 1.00 72.50 188 ASP A C 1
ATOM 1571 O O . ASP A 1 188 ? 10.516 2.264 -7.521 1.00 72.50 188 ASP A O 1
ATOM 1575 N N . PHE A 1 189 ? 12.185 1.999 -6.036 1.00 66.56 189 PHE A N 1
ATOM 1576 C CA . PHE A 1 189 ? 12.337 3.424 -5.735 1.00 66.56 189 PHE A CA 1
ATOM 1577 C C . PHE A 1 189 ? 13.062 4.205 -6.838 1.00 66.56 189 PHE A C 1
ATOM 1579 O O . PHE A 1 189 ? 12.950 5.430 -6.866 1.00 66.56 189 PHE A O 1
ATOM 1586 N N . GLY A 1 190 ? 13.720 3.532 -7.786 1.00 58.22 190 GLY A N 1
ATOM 1587 C CA . GLY A 1 190 ? 14.328 4.163 -8.959 1.00 58.22 190 GLY A CA 1
ATOM 1588 C C . GLY A 1 190 ? 13.317 4.680 -9.994 1.00 58.22 190 GLY A C 1
ATOM 1589 O O . GLY A 1 190 ? 13.616 5.644 -10.699 1.00 58.22 190 GLY A O 1
ATOM 1590 N N . ASP A 1 191 ? 12.114 4.094 -10.045 1.00 53.12 191 ASP A N 1
ATOM 1591 C CA . ASP A 1 191 ? 11.039 4.428 -11.002 1.00 53.12 191 ASP A CA 1
ATOM 1592 C C . ASP A 1 191 ? 9.879 5.236 -10.357 1.00 53.12 191 ASP A C 1
ATOM 1594 O O . ASP A 1 191 ? 8.890 5.571 -11.009 1.00 53.12 191 ASP A O 1
ATOM 1598 N N . LEU A 1 192 ? 9.977 5.572 -9.065 1.00 58.66 192 LEU A N 1
ATOM 1599 C CA . LEU A 1 192 ? 8.884 6.165 -8.274 1.00 58.66 192 LEU A CA 1
ATOM 1600 C C . LEU A 1 192 ? 8.585 7.649 -8.600 1.00 58.66 192 LEU A C 1
ATOM 1602 O O . LEU A 1 192 ? 7.526 8.156 -8.227 1.00 58.66 192 LEU A O 1
ATOM 1606 N N . SER A 1 193 ? 9.484 8.368 -9.286 1.00 55.34 193 SER A N 1
ATOM 1607 C CA . SER A 1 193 ? 9.502 9.845 -9.283 1.00 55.34 193 SER A CA 1
ATOM 1608 C C . SER A 1 193 ? 8.298 10.529 -9.934 1.00 55.34 193 SER A C 1
ATOM 1610 O O . SER A 1 193 ? 7.922 11.625 -9.504 1.00 55.34 193 SER A O 1
ATOM 1612 N N . ASP A 1 194 ? 7.679 9.899 -10.932 1.00 58.94 194 ASP A N 1
ATOM 1613 C CA . ASP A 1 194 ? 6.638 10.557 -11.727 1.00 58.94 194 ASP A CA 1
ATOM 1614 C C . ASP A 1 194 ? 5.246 10.217 -11.183 1.00 58.94 194 ASP A C 1
ATOM 1616 O O . ASP A 1 194 ? 4.467 11.117 -10.866 1.00 58.94 194 ASP A O 1
ATOM 1620 N N . TRP A 1 195 ? 4.976 8.940 -10.903 1.00 59.44 195 TRP A N 1
ATOM 1621 C CA . TRP A 1 195 ? 3.701 8.482 -10.340 1.00 59.44 195 TRP A CA 1
ATOM 1622 C C . TRP A 1 195 ? 3.376 9.076 -8.962 1.00 59.44 195 TRP A C 1
ATOM 1624 O O . TRP A 1 195 ? 2.209 9.355 -8.680 1.00 59.44 195 TRP A O 1
ATOM 1634 N N . ILE A 1 196 ? 4.374 9.337 -8.109 1.00 65.44 196 ILE A N 1
ATOM 1635 C CA . ILE A 1 196 ? 4.157 9.992 -6.806 1.00 65.44 196 ILE A CA 1
ATOM 1636 C C . ILE A 1 196 ? 3.494 11.353 -6.984 1.00 65.44 196 ILE A C 1
ATOM 1638 O O . ILE A 1 196 ? 2.505 11.649 -6.308 1.00 65.44 196 ILE A O 1
ATOM 1642 N N . LYS A 1 197 ? 4.066 12.203 -7.844 1.00 64.69 197 LYS A N 1
ATOM 1643 C CA . LYS A 1 197 ? 3.601 13.583 -8.021 1.00 64.69 197 LYS A CA 1
ATOM 1644 C C . LYS A 1 197 ? 2.184 13.573 -8.570 1.00 64.69 197 LYS A C 1
ATOM 1646 O O . LYS A 1 197 ? 1.314 14.227 -8.009 1.00 64.69 197 LYS A O 1
ATOM 1651 N N . VAL A 1 198 ? 1.939 12.710 -9.552 1.00 62.06 198 VAL A N 1
ATOM 1652 C CA . VAL A 1 198 ? 0.632 12.482 -10.176 1.00 62.06 198 VAL A CA 1
ATOM 1653 C C . VAL A 1 198 ? -0.422 12.083 -9.163 1.00 62.06 198 VAL A C 1
ATOM 1655 O O . VAL A 1 198 ? -1.479 12.704 -9.078 1.00 62.06 198 VAL A O 1
ATOM 1658 N N . ILE A 1 199 ? -0.160 11.027 -8.400 1.00 67.25 199 ILE A N 1
ATOM 1659 C CA . ILE A 1 199 ? -1.133 10.486 -7.458 1.00 67.25 199 ILE A CA 1
ATOM 1660 C C . ILE A 1 199 ? -1.365 11.488 -6.327 1.00 67.25 199 ILE A C 1
ATOM 1662 O O . ILE A 1 199 ? -2.500 11.688 -5.904 1.00 67.25 199 ILE A O 1
ATOM 1666 N N . THR A 1 200 ? -0.315 12.171 -5.871 1.00 65.38 200 THR A N 1
ATOM 1667 C CA . THR A 1 200 ? -0.436 13.199 -4.833 1.00 65.38 200 THR A CA 1
ATOM 1668 C C . THR A 1 200 ? -1.258 14.393 -5.339 1.00 65.38 200 THR A C 1
ATOM 1670 O O . THR A 1 200 ? -2.197 14.824 -4.675 1.00 65.38 200 THR A O 1
ATOM 1673 N N . GLU A 1 201 ? -0.998 14.905 -6.539 1.00 62.56 201 GLU A N 1
ATOM 1674 C CA . GLU A 1 201 ? -1.781 16.006 -7.111 1.00 62.56 201 GLU A CA 1
ATOM 1675 C C . GLU A 1 201 ? -3.247 15.615 -7.347 1.00 62.56 201 GLU A C 1
ATOM 1677 O O . GLU A 1 201 ? -4.141 16.378 -6.979 1.00 62.56 201 GLU A O 1
ATOM 1682 N N . ASN A 1 202 ? -3.518 14.406 -7.847 1.00 59.22 202 ASN A N 1
ATOM 1683 C CA . ASN A 1 202 ? -4.885 13.924 -8.069 1.00 59.22 202 ASN A CA 1
ATOM 1684 C C . ASN A 1 202 ? -5.662 13.706 -6.759 1.00 59.22 202 ASN A C 1
ATOM 1686 O O . ASN A 1 202 ? -6.799 14.160 -6.636 1.00 59.22 202 ASN A O 1
ATOM 1690 N N . ILE A 1 203 ? -5.050 13.076 -5.749 1.00 62.91 203 ILE A N 1
ATOM 1691 C CA . ILE A 1 203 ? -5.706 12.791 -4.460 1.00 62.91 203 ILE A CA 1
ATOM 1692 C C . ILE A 1 203 ? -5.972 14.062 -3.651 1.00 62.91 203 ILE A C 1
ATOM 1694 O O . ILE A 1 203 ? -6.982 14.142 -2.944 1.00 62.91 203 ILE A O 1
ATOM 1698 N N . PHE A 1 204 ? -5.050 15.028 -3.682 1.00 61.72 204 PHE A N 1
ATOM 1699 C CA . PHE A 1 204 ? -5.094 16.174 -2.772 1.00 61.72 204 PHE A CA 1
ATOM 1700 C C . PHE A 1 204 ? -5.632 17.462 -3.411 1.00 61.72 204 PHE A C 1
ATOM 1702 O O . PHE A 1 204 ? -6.098 18.320 -2.661 1.00 61.72 204 PHE A O 1
ATOM 1709 N N . ASN A 1 205 ? -5.655 17.592 -4.747 1.00 56.50 205 ASN A N 1
ATOM 1710 C CA . ASN A 1 205 ? -6.154 18.802 -5.421 1.00 56.50 205 ASN A CA 1
ATOM 1711 C C . ASN A 1 205 ? -7.491 18.637 -6.176 1.00 56.50 205 ASN A C 1
ATOM 1713 O O . ASN A 1 205 ? -7.987 19.642 -6.682 1.00 56.50 205 ASN A O 1
ATOM 1717 N N . TYR A 1 206 ? -8.108 17.443 -6.229 1.00 50.66 206 TYR A N 1
ATOM 1718 C CA . TYR A 1 206 ? -9.423 17.190 -6.872 1.00 50.66 206 TYR A CA 1
ATOM 1719 C C . TYR A 1 206 ? -9.567 17.747 -8.304 1.00 50.66 206 TYR A C 1
ATOM 1721 O O . TYR A 1 206 ? -10.671 18.063 -8.748 1.00 50.66 206 TYR A O 1
ATOM 1729 N N . ASN A 1 207 ? -8.464 17.905 -9.031 1.00 45.00 207 ASN A N 1
ATOM 1730 C CA . ASN A 1 207 ? -8.474 18.471 -10.371 1.00 45.00 207 ASN A CA 1
ATOM 1731 C C . ASN A 1 207 ? -7.637 17.563 -11.265 1.00 45.00 207 ASN A C 1
ATOM 1733 O O . ASN A 1 207 ? -6.426 17.736 -11.383 1.00 45.00 207 ASN A O 1
ATOM 1737 N N . ILE A 1 208 ? -8.301 16.551 -11.818 1.00 48.25 208 ILE A N 1
ATOM 1738 C CA . ILE A 1 208 ? -7.717 15.650 -12.804 1.00 48.25 208 ILE A CA 1
ATOM 1739 C C . ILE A 1 208 ? -7.477 16.483 -14.065 1.00 48.25 208 ILE A C 1
ATOM 1741 O O . ILE A 1 208 ? -8.424 16.869 -14.749 1.00 48.25 208 ILE A O 1
ATOM 1745 N N . ASP A 1 209 ? -6.220 16.834 -14.342 1.00 51.38 209 ASP A N 1
ATOM 1746 C CA . ASP A 1 209 ? -5.864 17.413 -15.634 1.00 51.38 209 ASP A CA 1
ATOM 1747 C C . ASP A 1 209 ? -5.723 16.272 -16.649 1.00 51.38 209 ASP A C 1
ATOM 1749 O O . ASP A 1 209 ? -4.704 15.577 -16.697 1.00 51.38 209 ASP A O 1
ATOM 1753 N N . ASP A 1 210 ? -6.758 16.090 -17.474 1.00 49.72 210 ASP A N 1
ATOM 1754 C CA . ASP A 1 210 ? -6.809 15.130 -18.586 1.00 49.72 210 ASP A CA 1
ATOM 1755 C C . ASP A 1 210 ? -5.564 15.182 -19.487 1.00 49.72 210 ASP A C 1
ATOM 1757 O O . ASP A 1 210 ? -5.225 14.200 -20.154 1.00 49.72 210 ASP A O 1
ATOM 1761 N N . LYS A 1 211 ? -4.886 16.335 -19.560 1.00 51.22 211 LYS A N 1
ATOM 1762 C CA . LYS A 1 211 ? -3.660 16.498 -20.340 1.00 51.22 211 LYS A CA 1
ATOM 1763 C C . LYS A 1 211 ? -2.481 15.765 -19.700 1.00 51.22 211 LYS A C 1
ATOM 1765 O O . LYS A 1 211 ? -1.739 15.086 -20.403 1.00 51.22 211 LYS A O 1
ATOM 1770 N N . PHE A 1 212 ? -2.342 15.871 -18.384 1.00 48.25 212 PHE A N 1
ATOM 1771 C CA . PHE A 1 212 ? -1.246 15.265 -17.637 1.00 48.25 212 PHE A CA 1
ATOM 1772 C C . PHE A 1 212 ? -1.394 13.741 -17.578 1.00 48.25 212 PHE A C 1
ATOM 1774 O O . PHE A 1 212 ? -0.436 13.019 -17.829 1.00 48.25 212 PHE A O 1
ATOM 1781 N N . ILE A 1 213 ? -2.622 13.239 -17.395 1.00 50.12 213 ILE A N 1
ATOM 1782 C CA . ILE A 1 213 ? -2.935 11.804 -17.496 1.00 50.12 213 ILE A CA 1
ATOM 1783 C C . ILE A 1 213 ? -2.570 11.226 -18.871 1.00 50.12 213 ILE A C 1
ATOM 1785 O O . ILE A 1 213 ? -2.010 10.135 -18.950 1.00 50.12 213 ILE A O 1
ATOM 1789 N N . LYS A 1 214 ? -2.825 11.951 -19.966 1.00 54.72 214 LYS A N 1
ATOM 1790 C CA . LYS A 1 214 ? -2.441 11.500 -21.315 1.00 54.72 214 LYS A CA 1
ATOM 1791 C C . LYS A 1 214 ? -0.930 11.465 -21.523 1.00 54.72 214 LYS A C 1
ATOM 1793 O O . LYS A 1 214 ? -0.436 10.495 -22.090 1.00 54.72 214 LYS A O 1
ATOM 1798 N N . GLU A 1 215 ? -0.209 12.477 -21.042 1.00 53.34 215 GLU A N 1
ATOM 1799 C CA . GLU A 1 215 ? 1.261 12.505 -21.075 1.00 53.34 215 GLU A CA 1
ATOM 1800 C C . GLU A 1 215 ? 1.857 11.331 -20.271 1.00 53.34 215 GLU A C 1
ATOM 1802 O O . GLU A 1 215 ? 2.842 10.727 -20.691 1.00 53.34 215 GLU A O 1
ATOM 1807 N N . LEU A 1 216 ? 1.202 10.924 -19.181 1.00 50.12 216 LEU A N 1
ATOM 1808 C CA . LEU A 1 216 ? 1.611 9.780 -18.364 1.00 50.12 216 LEU A CA 1
ATOM 1809 C C . LEU A 1 216 ? 1.307 8.436 -19.012 1.00 50.12 216 LEU A C 1
ATOM 1811 O O . LEU A 1 216 ? 2.163 7.568 -18.982 1.00 50.12 216 LEU A O 1
ATOM 1815 N N . ILE A 1 217 ? 0.148 8.252 -19.652 1.00 52.56 217 ILE A N 1
ATOM 1816 C CA . ILE A 1 217 ? -0.136 7.036 -20.439 1.00 52.56 217 ILE A CA 1
ATOM 1817 C C . ILE A 1 217 ? 0.889 6.879 -21.565 1.00 52.56 217 ILE A C 1
ATOM 1819 O O . ILE A 1 217 ? 1.280 5.760 -21.891 1.00 52.56 217 ILE A O 1
ATOM 1823 N N . GLU A 1 218 ? 1.332 7.980 -22.175 1.00 54.34 218 GLU A N 1
ATOM 1824 C CA . GLU A 1 218 ? 2.413 7.942 -23.160 1.00 54.34 218 GLU A CA 1
ATOM 1825 C C . GLU A 1 218 ? 3.748 7.537 -22.519 1.00 54.34 218 GLU A C 1
ATOM 1827 O O . GLU A 1 218 ? 4.424 6.660 -23.055 1.00 54.34 218 GLU A O 1
ATOM 1832 N N . GLN A 1 219 ? 4.102 8.080 -21.350 1.00 51.06 219 GLN A N 1
ATOM 1833 C CA . GLN A 1 219 ? 5.301 7.673 -20.601 1.00 51.06 219 GLN A CA 1
ATOM 1834 C C . GLN A 1 219 ? 5.245 6.214 -20.113 1.00 51.06 219 GLN A C 1
ATOM 1836 O O . GLN A 1 219 ? 6.258 5.512 -20.148 1.00 51.06 219 GLN A O 1
ATOM 1841 N N . ASP A 1 220 ? 4.073 5.720 -19.723 1.00 49.22 220 ASP A N 1
ATOM 1842 C CA . ASP A 1 220 ? 3.858 4.351 -19.254 1.00 49.22 220 ASP A CA 1
ATOM 1843 C C . ASP A 1 220 ? 3.847 3.355 -20.420 1.00 49.22 220 ASP A C 1
ATOM 1845 O O . ASP A 1 220 ? 4.467 2.302 -20.321 1.00 49.22 220 ASP A O 1
ATOM 1849 N N . LYS A 1 221 ? 3.264 3.709 -21.578 1.00 51.19 221 LYS A N 1
ATOM 1850 C CA . LYS A 1 221 ? 3.423 2.940 -22.830 1.00 51.19 221 LYS A CA 1
ATOM 1851 C C . LYS A 1 221 ? 4.892 2.836 -23.227 1.00 51.19 221 LYS A C 1
ATOM 1853 O O . LYS A 1 221 ? 5.352 1.753 -23.577 1.00 51.19 221 LYS A O 1
ATOM 1858 N N . ILE A 1 222 ? 5.644 3.933 -23.114 1.00 47.97 222 ILE A N 1
ATOM 1859 C CA . ILE A 1 222 ? 7.096 3.943 -23.340 1.00 47.97 222 ILE A CA 1
ATOM 1860 C C . ILE A 1 222 ? 7.814 3.050 -22.315 1.00 47.97 222 ILE A C 1
ATOM 1862 O O . ILE A 1 222 ? 8.768 2.359 -22.675 1.00 47.97 222 ILE A O 1
ATOM 1866 N N . SER A 1 223 ? 7.360 3.023 -21.060 1.00 50.28 223 SER A N 1
ATOM 1867 C CA . SER A 1 223 ? 7.942 2.213 -19.981 1.00 50.28 223 SER A CA 1
ATOM 1868 C C . SER A 1 223 ? 7.610 0.724 -20.111 1.00 50.28 223 SER A C 1
ATOM 1870 O O . SER A 1 223 ? 8.477 -0.116 -19.886 1.00 50.28 223 SER A O 1
ATOM 1872 N N . GLU A 1 224 ? 6.405 0.372 -20.552 1.00 53.09 224 GLU A N 1
ATOM 1873 C CA . GLU A 1 224 ? 5.991 -1.001 -20.839 1.00 53.09 224 GLU A CA 1
ATOM 1874 C C . GLU A 1 224 ? 6.706 -1.530 -22.090 1.00 53.09 224 GLU A C 1
ATOM 1876 O O . GLU A 1 224 ? 7.295 -2.613 -22.045 1.00 53.09 224 GLU A O 1
ATOM 1881 N N . GLU A 1 225 ? 6.773 -0.742 -23.171 1.00 58.91 225 GLU A N 1
ATOM 1882 C CA . GLU A 1 225 ? 7.610 -1.056 -24.335 1.00 58.91 225 GLU A CA 1
ATOM 1883 C C . GLU A 1 225 ? 9.081 -1.209 -23.931 1.00 58.91 225 GLU A C 1
ATOM 1885 O O . GLU A 1 225 ? 9.740 -2.152 -24.379 1.00 58.91 225 GLU A O 1
ATOM 1890 N N . ARG A 1 226 ? 9.599 -0.345 -23.045 1.00 56.47 226 ARG A N 1
ATOM 1891 C CA . ARG A 1 226 ? 10.953 -0.445 -22.470 1.00 56.47 226 ARG A CA 1
ATOM 1892 C C . ARG A 1 226 ? 11.137 -1.761 -21.716 1.00 56.47 226 ARG A C 1
ATOM 1894 O O . ARG A 1 226 ? 12.076 -2.494 -22.015 1.00 56.47 226 ARG A O 1
ATOM 1901 N N . ILE A 1 227 ? 10.257 -2.093 -20.772 1.00 50.56 227 ILE A N 1
ATOM 1902 C CA . ILE A 1 227 ? 10.346 -3.309 -19.947 1.00 50.56 227 ILE A CA 1
ATOM 1903 C C . ILE A 1 227 ? 10.245 -4.563 -20.818 1.00 50.56 227 ILE A C 1
ATOM 1905 O O . ILE A 1 227 ? 11.053 -5.482 -20.666 1.00 50.56 227 ILE A O 1
ATOM 1909 N N . GLN A 1 228 ? 9.298 -4.608 -21.757 1.00 64.88 228 GLN A N 1
ATOM 1910 C CA . GLN A 1 228 ? 9.148 -5.726 -22.689 1.00 64.88 228 GLN A CA 1
ATOM 1911 C C . GLN A 1 228 ? 10.376 -5.861 -23.596 1.00 64.88 228 GLN A C 1
ATOM 1913 O O . GLN A 1 228 ? 10.873 -6.972 -23.783 1.00 64.88 228 GLN A O 1
ATOM 1918 N N . THR A 1 229 ? 10.918 -4.742 -24.086 1.00 67.44 229 THR A N 1
ATOM 1919 C CA . THR A 1 229 ? 12.155 -4.707 -24.879 1.00 67.44 229 THR A CA 1
ATOM 1920 C C . THR A 1 229 ? 13.339 -5.253 -24.082 1.00 67.44 229 THR A C 1
ATOM 1922 O O . THR A 1 229 ? 14.041 -6.140 -24.565 1.00 67.44 229 THR A O 1
ATOM 1925 N N . ILE A 1 230 ? 13.542 -4.790 -22.844 1.00 61.47 230 ILE A N 1
ATOM 1926 C CA . ILE A 1 230 ? 14.633 -5.252 -21.972 1.00 61.47 230 ILE A CA 1
ATOM 1927 C C . ILE A 1 230 ? 14.460 -6.738 -21.631 1.00 61.47 230 ILE A C 1
ATOM 1929 O O . ILE A 1 230 ? 15.424 -7.501 -21.670 1.00 61.47 230 ILE A O 1
ATOM 1933 N N . LYS A 1 231 ? 13.237 -7.184 -21.322 1.00 64.19 231 LYS A N 1
ATOM 1934 C CA . LYS A 1 231 ? 12.934 -8.584 -20.989 1.00 64.19 231 LYS A CA 1
ATOM 1935 C C . LYS A 1 231 ? 13.157 -9.516 -22.180 1.00 64.19 231 LYS A C 1
ATOM 1937 O O . LYS A 1 231 ? 13.746 -10.584 -22.008 1.00 64.19 231 LYS A O 1
ATOM 1942 N N . HIS A 1 232 ? 12.721 -9.113 -23.375 1.00 76.00 232 HIS A N 1
ATOM 1943 C CA . HIS A 1 232 ? 12.998 -9.831 -24.622 1.00 76.00 232 HIS A CA 1
ATOM 1944 C C . HIS A 1 232 ? 14.504 -9.925 -24.865 1.00 76.00 232 HIS A C 1
ATOM 1946 O O . HIS A 1 232 ? 15.031 -11.020 -25.053 1.00 76.00 232 HIS A O 1
ATOM 1952 N N . HIS A 1 233 ? 15.221 -8.807 -24.734 1.00 79.19 233 HIS A N 1
ATOM 1953 C CA . HIS A 1 233 ? 16.663 -8.785 -24.942 1.00 79.19 233 HIS A CA 1
ATOM 1954 C C . HIS A 1 233 ? 17.416 -9.692 -23.957 1.00 79.19 233 HIS A C 1
ATOM 1956 O O . HIS A 1 233 ? 18.227 -10.520 -24.369 1.00 79.19 233 HIS A O 1
ATOM 1962 N N . LYS A 1 234 ? 17.082 -9.636 -22.661 1.00 70.50 234 LYS A N 1
ATOM 1963 C CA . LYS A 1 234 ? 17.649 -10.531 -21.635 1.00 70.50 234 LYS A CA 1
ATOM 1964 C C . LYS A 1 234 ? 17.379 -12.010 -21.930 1.00 70.50 234 LYS A C 1
ATOM 1966 O O . LYS A 1 234 ? 18.239 -12.854 -21.669 1.00 70.50 234 LYS A O 1
ATOM 1971 N N . SER A 1 235 ? 16.213 -12.337 -22.490 1.00 74.00 235 SER A N 1
ATOM 1972 C CA . SER A 1 235 ? 15.896 -13.699 -22.939 1.00 74.00 235 SER A CA 1
ATOM 1973 C C . SER A 1 235 ? 16.837 -14.153 -24.061 1.00 74.00 235 SER A C 1
ATOM 1975 O O . SER A 1 235 ? 17.375 -15.259 -24.005 1.00 74.00 235 SER A O 1
ATOM 1977 N N . LEU A 1 236 ? 17.120 -13.285 -25.038 1.00 79.56 236 LEU A N 1
ATOM 1978 C CA . LEU A 1 236 ? 18.057 -13.589 -26.122 1.00 79.56 236 LEU A CA 1
ATOM 1979 C C . LEU A 1 236 ? 19.510 -13.713 -25.635 1.00 79.56 236 LEU A C 1
ATOM 1981 O O . LEU A 1 236 ? 20.208 -14.639 -26.043 1.00 79.56 236 LEU A O 1
ATOM 1985 N N . VAL A 1 237 ? 19.952 -12.850 -24.716 1.00 74.81 237 VAL A N 1
ATOM 1986 C CA . VAL A 1 237 ? 21.267 -12.973 -24.058 1.00 74.81 237 VAL A CA 1
ATOM 1987 C C . VAL A 1 237 ? 21.368 -14.301 -23.294 1.00 74.81 237 VAL A C 1
ATOM 1989 O O . VAL A 1 237 ? 22.374 -15.002 -23.379 1.00 74.81 237 VAL A O 1
ATOM 1992 N N . SER A 1 238 ? 20.295 -14.720 -22.620 1.00 70.44 238 SER A N 1
ATOM 1993 C CA . SER A 1 238 ? 20.243 -16.017 -21.929 1.00 70.44 238 SER A CA 1
ATOM 1994 C C . SER A 1 238 ? 20.325 -17.201 -22.901 1.00 70.44 238 SER A C 1
ATOM 1996 O O . SER A 1 238 ? 21.041 -18.166 -22.635 1.00 70.44 238 SER A O 1
ATOM 1998 N N . LYS A 1 239 ? 19.642 -17.128 -24.053 1.00 78.00 239 LYS A N 1
ATOM 1999 C CA . LYS A 1 239 ? 19.762 -18.128 -25.129 1.00 78.00 239 LYS A CA 1
ATOM 2000 C C . LYS A 1 239 ? 21.189 -18.221 -25.667 1.00 78.00 239 LYS A C 1
ATOM 2002 O O . LYS A 1 239 ? 21.694 -19.327 -25.844 1.00 78.00 239 LYS A O 1
ATOM 2007 N N . LEU A 1 240 ? 21.860 -17.081 -25.853 1.00 79.69 240 LEU A N 1
ATOM 2008 C CA . LEU A 1 240 ? 23.264 -17.031 -26.261 1.00 79.69 240 LEU A CA 1
ATOM 2009 C C . LEU A 1 240 ? 24.174 -17.737 -25.247 1.00 79.69 240 LEU A C 1
ATOM 2011 O O . LEU A 1 240 ? 25.002 -18.555 -25.643 1.00 79.69 240 LEU A O 1
ATOM 2015 N N . HIS A 1 241 ? 23.999 -17.465 -23.949 1.00 74.69 241 HIS A N 1
ATOM 2016 C CA . HIS A 1 241 ? 24.760 -18.133 -22.885 1.00 74.69 241 HIS A CA 1
ATOM 2017 C C . HIS A 1 241 ? 24.536 -19.650 -22.855 1.00 74.69 241 HIS A C 1
ATOM 2019 O O . HIS A 1 241 ? 25.462 -20.398 -22.547 1.00 74.69 241 HIS A O 1
ATOM 2025 N N . ASN A 1 242 ? 23.334 -20.100 -23.219 1.00 74.81 242 ASN A N 1
ATOM 2026 C CA . ASN A 1 242 ? 22.983 -21.516 -23.315 1.00 74.81 242 ASN A CA 1
ATOM 2027 C C . ASN A 1 242 ? 23.340 -22.156 -24.671 1.00 74.81 242 ASN A C 1
ATOM 2029 O O . ASN A 1 242 ? 23.084 -23.345 -24.851 1.00 74.81 242 ASN A O 1
ATOM 2033 N N . LEU A 1 243 ? 23.930 -21.399 -25.609 1.00 75.75 243 LEU A N 1
ATOM 2034 C CA . LEU A 1 243 ? 24.231 -21.824 -26.985 1.00 75.75 243 LEU A CA 1
ATOM 2035 C C . LEU A 1 243 ? 22.999 -22.337 -27.762 1.00 75.75 243 LEU A C 1
ATOM 2037 O O . LEU A 1 243 ? 23.132 -23.144 -28.681 1.00 75.75 243 LEU A O 1
ATOM 2041 N N . ASP A 1 244 ? 21.806 -21.860 -27.404 1.00 72.12 244 ASP A N 1
ATOM 2042 C CA . ASP A 1 244 ? 20.525 -22.236 -28.012 1.00 72.12 244 ASP A CA 1
ATOM 2043 C C . ASP A 1 244 ? 20.115 -21.194 -29.062 1.00 72.12 244 ASP A C 1
ATOM 2045 O O . ASP A 1 244 ? 19.265 -20.329 -28.827 1.00 72.12 244 ASP A O 1
ATOM 2049 N N . THR A 1 245 ? 20.805 -21.211 -30.206 1.00 73.75 245 THR A N 1
ATOM 2050 C CA . THR A 1 245 ? 20.596 -20.252 -31.298 1.00 73.75 245 THR A CA 1
ATOM 2051 C C . THR A 1 245 ? 19.892 -20.912 -32.486 1.00 73.75 245 THR A C 1
ATOM 2053 O O . THR A 1 245 ? 20.316 -21.949 -32.996 1.00 73.75 245 THR A O 1
ATOM 2056 N N . ASP A 1 246 ? 18.788 -20.308 -32.936 1.00 74.75 246 ASP A N 1
ATOM 2057 C CA . ASP A 1 246 ? 18.052 -20.727 -34.133 1.00 74.75 246 ASP A CA 1
ATOM 2058 C C . ASP A 1 246 ? 18.469 -19.916 -35.378 1.00 74.75 246 ASP A C 1
ATOM 2060 O O . ASP A 1 246 ? 19.288 -18.998 -35.310 1.00 74.75 246 ASP A O 1
ATOM 2064 N N . ALA A 1 247 ? 17.908 -20.254 -36.545 1.00 72.69 247 ALA A N 1
ATOM 2065 C CA . ALA A 1 247 ? 18.261 -19.616 -37.818 1.00 72.69 247 ALA A CA 1
ATOM 2066 C C . ALA A 1 247 ? 17.936 -18.107 -37.884 1.00 72.69 247 ALA A C 1
ATOM 2068 O O . ALA A 1 247 ? 18.502 -17.411 -38.725 1.00 72.69 247 ALA A O 1
ATOM 2069 N N . ASN A 1 248 ? 17.051 -17.603 -37.015 1.00 79.69 248 ASN A N 1
ATOM 2070 C CA . ASN A 1 248 ? 16.641 -16.197 -36.977 1.00 79.69 248 ASN A CA 1
ATOM 2071 C C . ASN A 1 248 ? 17.291 -15.420 -35.822 1.00 79.69 248 ASN A C 1
ATOM 2073 O O . ASN A 1 248 ? 17.176 -14.194 -35.775 1.00 79.69 248 ASN A O 1
ATOM 2077 N N . PHE A 1 249 ? 18.009 -16.109 -34.932 1.00 84.00 249 PHE A N 1
ATOM 2078 C CA . PHE A 1 249 ? 18.605 -15.538 -33.731 1.00 84.00 249 PHE A CA 1
ATOM 2079 C C . PHE A 1 249 ? 19.475 -14.315 -34.024 1.00 84.00 249 PHE A C 1
ATOM 2081 O O . PHE A 1 249 ? 19.350 -13.313 -33.336 1.00 84.00 249 PHE A O 1
ATOM 2088 N N . THR A 1 250 ? 20.331 -14.347 -35.051 1.00 80.75 250 THR A N 1
ATOM 2089 C CA . THR A 1 250 ? 21.228 -13.218 -35.357 1.00 80.75 250 THR A CA 1
ATOM 2090 C C . THR A 1 250 ? 20.465 -11.940 -35.712 1.00 80.75 250 THR A C 1
ATOM 2092 O O . THR A 1 250 ? 20.881 -10.858 -35.304 1.00 80.75 250 THR A O 1
ATOM 2095 N N . GLN A 1 251 ? 19.358 -12.055 -36.452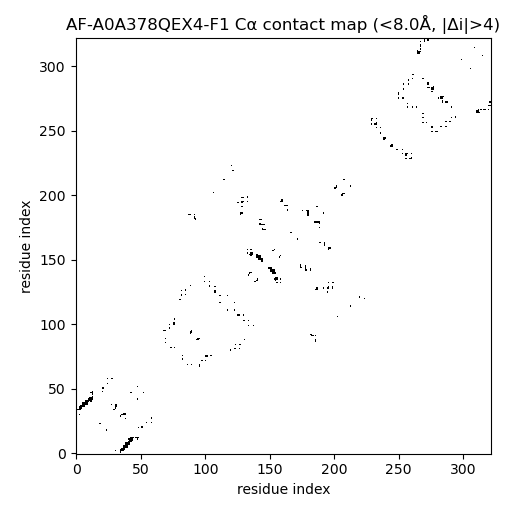 1.00 85.88 251 GLN A N 1
ATOM 2096 C CA . GLN A 1 251 ? 18.552 -10.896 -36.836 1.00 85.88 251 GLN A CA 1
ATOM 2097 C C . GLN A 1 251 ? 17.742 -10.378 -35.643 1.00 85.88 251 GLN A C 1
ATOM 2099 O O . GLN A 1 251 ? 17.786 -9.185 -35.368 1.00 85.88 251 GLN A O 1
ATOM 2104 N N . ASP A 1 252 ? 17.095 -11.267 -34.882 1.00 86.75 252 ASP A N 1
ATOM 2105 C CA . ASP A 1 252 ? 16.333 -10.896 -33.678 1.00 86.75 252 ASP A CA 1
ATOM 2106 C C . ASP A 1 252 ? 17.249 -10.305 -32.587 1.00 86.75 252 ASP A C 1
ATOM 2108 O O . ASP A 1 252 ? 16.929 -9.303 -31.952 1.00 86.75 252 ASP A O 1
ATOM 2112 N N . PHE A 1 253 ? 18.458 -10.852 -32.426 1.00 88.19 253 PHE A N 1
ATOM 2113 C CA . PHE A 1 253 ? 19.469 -10.325 -31.511 1.00 88.19 253 PHE A CA 1
ATOM 2114 C C . PHE A 1 253 ? 19.975 -8.948 -31.935 1.00 88.19 253 PHE A C 1
ATOM 2116 O O . PHE A 1 253 ? 20.144 -8.091 -31.073 1.00 88.19 253 PHE A O 1
ATOM 2123 N N . TYR A 1 254 ? 20.178 -8.701 -33.233 1.00 90.56 254 TYR A N 1
ATOM 2124 C CA . TYR A 1 254 ? 20.503 -7.364 -33.737 1.00 90.56 254 TYR A CA 1
ATOM 2125 C C . TYR A 1 254 ? 19.341 -6.385 -33.509 1.00 90.56 254 TYR A C 1
ATOM 2127 O O . TYR A 1 254 ? 19.541 -5.345 -32.881 1.00 90.56 254 TYR A O 1
ATOM 2135 N N . ASP A 1 255 ? 18.126 -6.735 -33.939 1.00 88.88 255 ASP A N 1
ATOM 2136 C CA . ASP A 1 255 ? 16.945 -5.869 -33.832 1.00 88.88 255 ASP A CA 1
ATOM 2137 C C . ASP A 1 255 ? 16.636 -5.533 -32.365 1.00 88.88 255 ASP A C 1
ATOM 2139 O O . ASP A 1 255 ? 16.278 -4.402 -32.030 1.00 88.88 255 ASP A O 1
ATOM 2143 N N . SER A 1 256 ? 16.811 -6.503 -31.466 1.00 86.56 256 SER A N 1
ATOM 2144 C CA . SER A 1 256 ? 16.660 -6.303 -30.029 1.00 86.56 256 SER A CA 1
ATOM 2145 C C . SER A 1 256 ? 17.812 -5.501 -29.421 1.00 86.56 256 SER A C 1
ATOM 2147 O O . SER A 1 256 ? 17.536 -4.653 -28.575 1.00 86.56 256 SER A O 1
ATOM 2149 N N . SER A 1 257 ? 19.065 -5.738 -29.834 1.00 87.00 257 SER A N 1
ATOM 2150 C CA . SER A 1 257 ? 20.244 -4.979 -29.377 1.00 87.00 257 SER A CA 1
ATOM 2151 C C . SER A 1 257 ? 20.103 -3.492 -29.704 1.00 87.00 257 SER A C 1
ATOM 2153 O O . SER A 1 257 ? 20.359 -2.649 -28.851 1.00 87.00 257 SER A O 1
ATOM 2155 N N . VAL A 1 258 ? 19.633 -3.156 -30.912 1.00 87.12 258 VAL A N 1
ATOM 2156 C CA . VAL A 1 258 ? 19.391 -1.764 -31.334 1.00 87.12 258 VAL A CA 1
ATOM 2157 C C . VAL A 1 258 ? 18.399 -1.060 -30.404 1.00 87.12 258 VAL A C 1
ATOM 2159 O O . VAL A 1 258 ? 18.604 0.090 -30.017 1.00 87.12 258 VAL A O 1
ATOM 2162 N N . LYS A 1 259 ? 17.330 -1.751 -29.996 1.00 82.25 259 LYS A N 1
ATOM 2163 C CA . LYS A 1 259 ? 16.287 -1.166 -29.141 1.00 82.25 259 LYS A CA 1
ATOM 2164 C C . LYS A 1 259 ? 16.745 -0.903 -27.703 1.00 82.25 259 LYS A C 1
ATOM 2166 O O . LYS A 1 259 ? 16.147 -0.055 -27.041 1.00 82.25 259 LYS A O 1
ATOM 2171 N N . VAL A 1 260 ? 17.781 -1.599 -27.224 1.00 76.94 260 VAL A N 1
ATOM 2172 C CA . VAL A 1 260 ? 18.315 -1.436 -25.860 1.00 76.94 260 VAL A CA 1
ATOM 2173 C C . VAL A 1 260 ? 19.517 -0.498 -25.761 1.00 76.94 260 VAL A C 1
ATOM 2175 O O . VAL A 1 260 ? 19.953 -0.248 -24.646 1.00 76.94 260 VAL A O 1
ATOM 2178 N N . ILE A 1 261 ? 20.011 0.075 -26.870 1.00 81.69 261 ILE A N 1
ATOM 2179 C CA . ILE A 1 261 ? 21.175 0.990 -26.875 1.00 81.69 261 ILE A CA 1
ATOM 2180 C C . ILE A 1 261 ? 21.043 2.094 -25.813 1.00 81.69 261 ILE A C 1
ATOM 2182 O O . ILE A 1 261 ? 21.979 2.354 -25.070 1.00 81.69 261 ILE A O 1
ATOM 2186 N N . LYS A 1 262 ? 19.852 2.692 -25.702 1.00 73.31 262 LYS A N 1
ATOM 2187 C CA . LYS A 1 262 ? 19.539 3.776 -24.752 1.00 73.31 262 LYS A CA 1
ATOM 2188 C C . LYS A 1 262 ? 19.361 3.341 -23.293 1.00 73.31 262 LYS A C 1
ATOM 2190 O O . LYS A 1 262 ? 19.127 4.184 -22.436 1.00 73.31 262 LYS A O 1
ATOM 2195 N N . TYR A 1 263 ? 19.368 2.040 -23.024 1.00 66.88 263 TYR A N 1
ATOM 2196 C CA . TYR A 1 263 ? 19.045 1.464 -21.717 1.00 66.88 263 TYR A CA 1
ATOM 2197 C C . TYR A 1 263 ? 20.190 0.634 -21.145 1.00 66.88 263 TYR A C 1
ATOM 2199 O O . TYR A 1 263 ? 19.987 -0.050 -20.145 1.00 66.88 263 TYR A O 1
ATOM 2207 N N . GLU A 1 264 ? 21.349 0.629 -21.800 1.00 70.94 264 GLU A N 1
ATOM 2208 C CA . GLU A 1 264 ? 22.384 -0.350 -21.527 1.00 70.94 264 GLU A CA 1
ATOM 2209 C C . GLU A 1 264 ? 23.787 0.257 -21.465 1.00 70.94 264 GLU A C 1
ATOM 2211 O O . GLU A 1 264 ? 24.091 1.247 -22.128 1.00 70.94 264 GLU A O 1
ATOM 2216 N N . HIS A 1 265 ? 24.652 -0.352 -20.656 1.00 70.25 265 HIS A N 1
ATOM 2217 C CA . HIS A 1 265 ? 26.031 0.087 -20.460 1.00 70.25 265 HIS A CA 1
ATOM 2218 C C . HIS A 1 265 ? 26.927 -0.219 -21.669 1.00 70.25 265 HIS A C 1
ATOM 2220 O O . HIS A 1 265 ? 26.764 -1.243 -22.339 1.00 70.25 265 HIS A O 1
ATOM 2226 N N . PHE A 1 266 ? 27.950 0.612 -21.900 1.00 77.56 266 PHE A N 1
ATOM 2227 C CA . PHE A 1 266 ? 28.831 0.489 -23.072 1.00 77.56 266 PHE A CA 1
ATOM 2228 C C . PHE A 1 266 ? 29.573 -0.847 -23.127 1.00 77.56 266 PHE A C 1
ATOM 2230 O O . PHE A 1 266 ? 29.643 -1.446 -24.195 1.00 77.56 266 PHE A O 1
ATOM 2237 N N . ASN A 1 267 ? 29.976 -1.400 -21.979 1.00 72.12 267 ASN A N 1
ATOM 2238 C CA . ASN A 1 267 ? 30.562 -2.745 -21.899 1.00 72.12 267 ASN A CA 1
ATOM 2239 C C . ASN A 1 267 ? 29.652 -3.826 -22.518 1.00 72.12 267 ASN A C 1
ATOM 2241 O O . ASN A 1 267 ? 30.107 -4.719 -23.240 1.00 72.12 267 ASN A O 1
ATOM 2245 N N . ASN A 1 268 ? 28.346 -3.742 -22.253 1.00 77.44 268 ASN A N 1
ATOM 2246 C CA . ASN A 1 268 ? 27.371 -4.694 -22.772 1.00 77.44 268 ASN A CA 1
ATOM 2247 C C . ASN A 1 268 ? 27.109 -4.440 -24.264 1.00 77.44 268 ASN A C 1
ATOM 2249 O O . ASN A 1 268 ? 27.060 -5.393 -25.037 1.00 77.44 268 ASN A O 1
ATOM 2253 N N . LEU A 1 269 ? 27.065 -3.178 -24.709 1.00 84.25 269 LEU A N 1
ATOM 2254 C CA . LEU A 1 269 ? 26.983 -2.839 -26.137 1.00 84.25 269 LEU A CA 1
ATOM 2255 C C . LEU A 1 269 ? 28.216 -3.325 -26.918 1.00 84.25 269 LEU A C 1
ATOM 2257 O O . LEU A 1 269 ? 28.077 -3.876 -28.012 1.00 84.25 269 LEU A O 1
ATOM 2261 N N . SER A 1 270 ? 29.413 -3.208 -26.340 1.00 83.38 270 SER A N 1
ATOM 2262 C CA . SER A 1 270 ? 30.668 -3.755 -26.867 1.00 83.38 270 SER A CA 1
ATOM 2263 C C . SER A 1 270 ? 30.607 -5.276 -26.999 1.00 83.38 270 SER A C 1
ATOM 2265 O O . SER A 1 270 ? 31.010 -5.838 -28.025 1.00 83.38 270 SER A O 1
ATOM 2267 N N . PHE A 1 271 ? 30.047 -5.963 -26.001 1.00 86.12 271 PHE A N 1
ATOM 2268 C CA . PHE A 1 271 ? 29.779 -7.397 -26.080 1.00 86.12 271 PHE A CA 1
ATOM 2269 C C . PHE A 1 271 ? 28.777 -7.732 -27.198 1.00 86.12 271 PHE A C 1
ATOM 2271 O O . PHE A 1 271 ? 29.055 -8.609 -28.019 1.00 86.12 271 PHE A O 1
ATOM 2278 N N . TYR A 1 272 ? 27.659 -7.009 -27.304 1.00 90.25 272 TYR A N 1
ATOM 2279 C CA . TYR A 1 272 ? 26.645 -7.244 -28.339 1.00 90.25 272 TYR A CA 1
ATOM 2280 C C . TYR A 1 272 ? 27.206 -7.034 -29.745 1.00 90.25 272 TYR A C 1
ATOM 2282 O O . TYR A 1 272 ? 26.992 -7.876 -30.619 1.00 90.25 272 TYR A O 1
ATOM 2290 N N . TYR A 1 273 ? 28.006 -5.984 -29.955 1.00 90.62 273 TYR A N 1
ATOM 2291 C CA . TYR A 1 273 ? 28.718 -5.759 -31.212 1.00 90.62 273 TYR A CA 1
ATOM 2292 C C . TYR A 1 273 ? 29.592 -6.960 -31.586 1.00 90.62 273 TYR A C 1
ATOM 2294 O O . TYR A 1 273 ? 29.509 -7.449 -32.715 1.00 90.62 273 TYR A O 1
ATOM 2302 N N . LYS A 1 274 ? 30.402 -7.469 -30.645 1.00 88.25 274 LYS A N 1
ATOM 2303 C CA . LYS A 1 274 ? 31.275 -8.629 -30.887 1.00 88.25 274 LYS A CA 1
ATOM 2304 C C . LYS A 1 274 ? 30.458 -9.855 -31.277 1.00 88.25 274 LYS A C 1
ATOM 2306 O O . LYS A 1 274 ? 30.806 -10.528 -32.243 1.00 88.25 274 LYS A O 1
ATOM 2311 N N . VAL A 1 275 ? 29.354 -10.115 -30.576 1.00 86.50 275 VAL A N 1
ATOM 2312 C CA . VAL A 1 275 ? 28.446 -11.229 -30.883 1.00 86.50 275 VAL A CA 1
ATOM 2313 C C . VAL A 1 275 ? 27.860 -11.083 -32.286 1.00 86.50 275 VAL A C 1
ATOM 2315 O O . VAL A 1 275 ? 27.934 -12.024 -33.069 1.00 86.50 275 VAL A O 1
ATOM 2318 N N . ILE A 1 276 ? 27.338 -9.909 -32.649 1.00 89.44 276 ILE A N 1
ATOM 2319 C CA . ILE A 1 276 ? 26.770 -9.664 -33.983 1.00 89.44 276 ILE A CA 1
ATOM 2320 C C . ILE A 1 276 ? 27.855 -9.819 -35.062 1.00 89.44 276 ILE A C 1
ATOM 2322 O O . ILE A 1 276 ? 27.611 -10.440 -36.097 1.00 89.44 276 ILE A O 1
ATOM 2326 N N . ALA A 1 277 ? 29.077 -9.341 -34.807 1.00 88.19 277 ALA A N 1
ATOM 2327 C CA . ALA A 1 277 ? 30.206 -9.409 -35.737 1.00 88.19 277 ALA A CA 1
ATOM 2328 C C . ALA A 1 277 ? 30.669 -10.843 -36.048 1.00 88.19 277 ALA A C 1
ATOM 2330 O O . ALA A 1 277 ? 31.193 -11.082 -37.141 1.00 88.19 277 ALA A O 1
ATOM 2331 N N . LEU A 1 278 ? 30.452 -11.799 -35.136 1.00 85.81 278 LEU A N 1
ATOM 2332 C CA . LEU A 1 278 ? 30.746 -13.218 -35.378 1.00 85.81 278 LEU A CA 1
ATOM 2333 C C . LEU A 1 278 ? 29.871 -13.817 -36.487 1.00 85.81 278 LEU A C 1
ATOM 2335 O O . LEU A 1 278 ? 30.318 -14.723 -37.187 1.00 85.81 278 LEU A O 1
ATOM 2339 N N . TYR A 1 279 ? 28.648 -13.309 -36.659 1.00 83.88 279 TYR A N 1
ATOM 2340 C CA . TYR A 1 279 ? 27.655 -13.891 -37.567 1.00 83.88 279 TYR A CA 1
ATOM 2341 C C . TYR A 1 279 ? 27.337 -12.999 -38.774 1.00 83.88 279 TYR A C 1
ATOM 2343 O O . TYR A 1 279 ? 27.063 -13.515 -39.856 1.00 83.88 279 TYR A O 1
ATOM 2351 N N . ASN A 1 280 ? 27.378 -11.669 -38.627 1.00 87.25 280 ASN A N 1
ATOM 2352 C CA . ASN A 1 280 ? 27.073 -10.727 -39.702 1.00 87.25 280 ASN A CA 1
ATOM 2353 C C . ASN A 1 280 ? 27.815 -9.385 -39.541 1.00 87.25 280 ASN A C 1
ATOM 2355 O O . ASN A 1 280 ? 27.420 -8.507 -38.774 1.00 87.25 280 ASN A O 1
ATOM 2359 N N . GLN A 1 281 ? 28.866 -9.196 -40.342 1.00 89.12 281 GLN A N 1
ATOM 2360 C CA . GLN A 1 281 ? 29.703 -7.989 -40.333 1.00 89.12 281 GLN A CA 1
ATOM 2361 C C . GLN A 1 281 ? 28.964 -6.718 -40.785 1.00 89.12 281 GLN A C 1
ATOM 2363 O O . GLN A 1 281 ? 29.261 -5.627 -40.304 1.00 89.12 281 GLN A O 1
ATOM 2368 N N . THR A 1 282 ? 27.988 -6.834 -41.690 1.00 91.06 282 THR A N 1
ATOM 2369 C CA . THR A 1 282 ? 27.207 -5.680 -42.162 1.00 91.06 282 THR A CA 1
ATOM 2370 C C . THR A 1 282 ? 26.282 -5.158 -41.064 1.00 91.06 282 THR A C 1
ATOM 2372 O O . THR A 1 282 ? 26.241 -3.951 -40.829 1.00 91.06 282 THR A O 1
ATOM 2375 N N . LEU A 1 283 ? 25.597 -6.059 -40.351 1.00 90.19 283 LEU A N 1
ATOM 2376 C CA . LEU A 1 283 ? 24.768 -5.694 -39.199 1.00 90.19 283 LEU A CA 1
ATOM 2377 C C . LEU A 1 283 ? 25.613 -5.147 -38.048 1.00 90.19 283 LEU A C 1
ATOM 2379 O O . LEU A 1 283 ? 25.237 -4.146 -37.450 1.00 90.19 283 LEU A O 1
ATOM 2383 N N . ALA A 1 284 ? 26.782 -5.735 -37.779 1.00 89.56 284 ALA A N 1
ATOM 2384 C CA . ALA A 1 284 ? 27.683 -5.247 -36.735 1.00 89.56 284 ALA A CA 1
ATOM 2385 C C . ALA A 1 284 ? 28.142 -3.808 -36.996 1.00 89.56 284 ALA A C 1
ATOM 2387 O O . ALA A 1 284 ? 28.127 -2.980 -36.088 1.00 89.56 284 ALA A O 1
ATOM 2388 N N . LYS A 1 285 ? 28.489 -3.483 -38.248 1.00 90.94 285 LYS A N 1
ATOM 2389 C CA . LYS A 1 285 ? 28.846 -2.114 -38.633 1.00 90.94 285 LYS A CA 1
ATOM 2390 C C . LYS A 1 285 ? 27.678 -1.144 -38.428 1.00 90.94 285 LYS A C 1
ATOM 2392 O O . LYS A 1 285 ? 27.868 -0.089 -37.839 1.00 90.94 285 LYS A O 1
ATOM 2397 N N . SER A 1 286 ? 26.476 -1.529 -38.857 1.00 92.50 286 SER A N 1
ATOM 2398 C CA . SER A 1 286 ? 25.268 -0.718 -38.658 1.00 92.50 286 SER A CA 1
ATOM 2399 C C . SER A 1 286 ? 24.909 -0.540 -37.178 1.00 92.50 286 SER A C 1
ATOM 2401 O O . SER A 1 286 ? 24.426 0.518 -36.785 1.00 92.50 286 SER A O 1
ATOM 2403 N N . PHE A 1 287 ? 25.129 -1.561 -36.348 1.00 92.06 287 PHE A N 1
ATOM 2404 C CA . PHE A 1 287 ? 24.932 -1.469 -34.903 1.00 92.06 287 PHE A CA 1
ATOM 2405 C C . PHE A 1 287 ? 25.937 -0.499 -34.277 1.00 92.06 287 PHE A C 1
ATOM 2407 O O . PHE A 1 287 ? 25.546 0.371 -33.508 1.00 92.06 287 PHE A O 1
ATOM 2414 N N . LYS A 1 288 ? 27.213 -0.597 -34.671 1.00 91.94 288 LYS A N 1
ATOM 2415 C CA . LYS A 1 288 ? 28.279 0.299 -34.214 1.00 91.94 288 LYS A CA 1
ATOM 2416 C C . LYS A 1 288 ? 27.963 1.769 -34.504 1.00 91.94 288 LYS A C 1
ATOM 2418 O O . LYS A 1 288 ? 28.029 2.579 -33.590 1.00 91.94 288 LYS A O 1
ATOM 2423 N N . GLU A 1 289 ? 27.563 2.082 -35.735 1.00 91.19 289 GLU A N 1
ATOM 2424 C CA . GLU A 1 289 ? 27.178 3.444 -36.139 1.00 91.19 289 GLU A CA 1
ATOM 2425 C C . GLU A 1 289 ? 26.018 3.982 -35.275 1.00 91.19 289 GLU A C 1
ATOM 2427 O O . GLU A 1 289 ? 26.065 5.117 -34.814 1.00 91.19 289 GLU A O 1
ATOM 2432 N N . GLN A 1 290 ? 25.014 3.152 -34.967 1.00 90.75 290 GLN A N 1
ATOM 2433 C CA . GLN A 1 290 ? 23.883 3.555 -34.117 1.00 90.75 290 GLN A CA 1
ATOM 2434 C C . GLN A 1 290 ? 24.267 3.786 -32.649 1.00 90.75 290 GLN A C 1
ATOM 2436 O O . GLN A 1 290 ? 23.696 4.667 -32.004 1.00 90.75 290 GLN A O 1
ATOM 2441 N N . VAL A 1 291 ? 25.212 3.009 -32.114 1.00 86.56 291 VAL A N 1
ATOM 2442 C CA . VAL A 1 291 ? 25.736 3.217 -30.757 1.00 86.56 291 VAL A CA 1
ATOM 2443 C C . VAL A 1 291 ? 26.555 4.507 -30.702 1.00 86.56 291 VAL A C 1
ATOM 2445 O O . VAL A 1 291 ? 26.306 5.334 -29.831 1.00 86.56 291 VAL A O 1
ATOM 2448 N N . GLU A 1 292 ? 27.460 4.732 -31.658 1.00 86.69 292 GLU A N 1
ATOM 2449 C CA . GLU A 1 292 ? 28.256 5.967 -31.745 1.00 86.69 292 GLU A CA 1
ATOM 2450 C C . GLU A 1 292 ? 27.362 7.213 -31.876 1.00 86.69 292 GLU A C 1
ATOM 2452 O O . GLU A 1 292 ? 27.549 8.188 -31.145 1.00 86.69 292 GLU A O 1
ATOM 2457 N N . ASP A 1 293 ? 26.330 7.161 -32.724 1.00 86.56 293 ASP A N 1
ATOM 2458 C CA . ASP A 1 293 ? 25.346 8.241 -32.866 1.00 86.56 293 ASP A CA 1
ATOM 2459 C C . ASP A 1 293 ? 24.583 8.512 -31.560 1.00 86.56 293 ASP A C 1
ATOM 2461 O O . ASP A 1 293 ? 24.294 9.665 -31.229 1.00 86.56 293 ASP A O 1
ATOM 2465 N N . HIS A 1 294 ? 24.232 7.462 -30.809 1.00 81.81 294 HIS A N 1
ATOM 2466 C CA . HIS A 1 294 ? 23.570 7.610 -29.515 1.00 81.81 294 HIS A CA 1
ATOM 2467 C C . HIS A 1 294 ? 24.494 8.254 -28.478 1.00 81.81 294 HIS A C 1
ATOM 2469 O O . HIS A 1 294 ? 24.060 9.155 -27.760 1.00 81.81 294 HIS A O 1
ATOM 2475 N N . ILE A 1 295 ? 25.763 7.840 -28.439 1.00 79.94 295 ILE A N 1
ATOM 2476 C CA . ILE A 1 295 ? 26.783 8.406 -27.554 1.00 79.94 295 ILE A CA 1
ATOM 2477 C C . ILE A 1 295 ? 26.932 9.905 -27.835 1.00 79.94 295 ILE A C 1
ATOM 2479 O O . ILE A 1 295 ? 26.797 10.716 -26.920 1.00 79.94 295 ILE A O 1
ATOM 2483 N N . ILE A 1 296 ? 27.122 10.287 -29.102 1.00 79.56 296 ILE A N 1
ATOM 2484 C CA . ILE A 1 296 ? 27.272 11.691 -29.513 1.00 79.56 296 ILE A CA 1
ATOM 2485 C C . ILE A 1 296 ? 26.046 12.517 -29.106 1.00 79.56 296 ILE A C 1
ATOM 2487 O O . ILE A 1 296 ? 26.208 13.552 -28.464 1.00 79.56 296 ILE A O 1
ATOM 2491 N N . LYS A 1 297 ? 24.827 12.043 -29.396 1.00 78.44 297 LYS A N 1
ATOM 2492 C CA . LYS A 1 297 ? 23.590 12.740 -28.995 1.00 78.44 297 LYS A CA 1
ATOM 2493 C C . LYS A 1 297 ? 23.470 12.897 -27.484 1.00 78.44 297 LYS A C 1
ATOM 2495 O O . LYS A 1 297 ? 23.109 13.964 -27.006 1.00 78.44 297 LYS A O 1
ATOM 2500 N N . THR A 1 298 ? 23.822 11.859 -26.731 1.00 68.75 298 THR A N 1
ATOM 2501 C CA . THR A 1 298 ? 23.797 11.893 -25.261 1.00 68.75 298 THR A CA 1
ATOM 2502 C C . THR A 1 298 ? 24.744 12.962 -24.715 1.00 68.75 298 THR A C 1
ATOM 2504 O O . THR A 1 298 ? 24.389 13.682 -23.783 1.00 68.75 298 THR A O 1
ATOM 2507 N N . PHE A 1 299 ? 25.921 13.120 -25.329 1.00 68.38 299 PHE A N 1
ATOM 2508 C CA . PHE A 1 299 ? 26.858 14.188 -24.985 1.00 68.38 299 PHE A CA 1
ATOM 2509 C C . PHE A 1 299 ? 26.347 15.580 -25.382 1.00 68.38 299 PHE A C 1
ATOM 2511 O O . PHE A 1 299 ? 26.485 16.515 -24.594 1.00 68.38 299 PHE A O 1
ATOM 2518 N N . GLU A 1 300 ? 25.746 15.726 -26.565 1.00 72.62 300 GLU A N 1
ATOM 2519 C CA . GLU A 1 300 ? 25.210 17.003 -27.061 1.00 72.62 300 GLU A CA 1
ATOM 2520 C C . GLU A 1 300 ? 24.004 17.509 -26.249 1.00 72.62 300 GLU A C 1
ATOM 2522 O O . GLU A 1 300 ? 23.881 18.715 -26.024 1.00 72.62 300 GLU A O 1
ATOM 2527 N N . ASP A 1 301 ? 23.149 16.602 -25.768 1.00 62.38 301 ASP A N 1
ATOM 2528 C CA . ASP A 1 301 ? 21.941 16.931 -25.000 1.00 62.38 301 ASP A CA 1
ATOM 2529 C C . ASP A 1 301 ? 22.227 17.206 -23.507 1.00 62.38 301 ASP A C 1
ATOM 2531 O O . ASP A 1 301 ? 21.413 17.822 -22.807 1.00 62.38 301 ASP A O 1
ATOM 2535 N N . SER A 1 302 ? 23.397 16.801 -23.000 1.00 58.19 302 SER A N 1
ATOM 2536 C CA . SER A 1 302 ? 23.799 17.029 -21.608 1.00 58.19 302 SER A CA 1
ATOM 2537 C C . SER A 1 302 ? 24.288 18.472 -21.371 1.00 58.19 302 SER A C 1
ATOM 2539 O O . SER A 1 302 ? 25.237 18.951 -21.988 1.00 58.19 302 SER A O 1
ATOM 2541 N N . LYS A 1 303 ? 23.643 19.205 -20.449 1.00 50.91 303 LYS A N 1
ATOM 2542 C CA . LYS A 1 303 ? 24.052 20.576 -20.057 1.00 50.91 303 LYS A CA 1
ATOM 2543 C C . LYS A 1 303 ? 25.153 20.621 -18.986 1.00 50.91 303 LYS A C 1
ATOM 2545 O O . LYS A 1 303 ? 25.632 21.708 -18.663 1.00 50.91 303 LYS A O 1
ATOM 2550 N N . GLU A 1 304 ? 25.561 19.474 -18.449 1.00 53.47 304 GLU A N 1
ATOM 2551 C CA . GLU A 1 304 ? 26.584 19.342 -17.406 1.00 53.47 304 GLU A CA 1
ATOM 2552 C C . GLU A 1 304 ? 27.746 18.444 -17.847 1.00 53.47 304 GLU A C 1
ATOM 2554 O O . GLU A 1 304 ? 27.673 17.734 -18.847 1.00 53.47 304 GLU A O 1
ATOM 2559 N N . LYS A 1 305 ? 28.852 18.491 -17.093 1.00 51.75 305 LYS A N 1
ATOM 2560 C CA . LYS A 1 305 ? 30.027 17.639 -17.306 1.00 51.75 305 LYS A CA 1
ATOM 2561 C C . LYS A 1 305 ? 29.648 16.178 -17.018 1.00 51.75 305 LYS A C 1
ATOM 2563 O O . LYS A 1 305 ? 29.593 15.787 -15.859 1.00 51.75 305 LYS A O 1
ATOM 2568 N N . LEU A 1 306 ? 29.403 15.393 -18.065 1.00 54.53 306 LEU A N 1
ATOM 2569 C CA . LEU A 1 306 ? 29.209 13.945 -17.956 1.00 54.53 306 LEU A CA 1
ATOM 2570 C C . LEU A 1 306 ? 30.470 13.274 -17.396 1.00 54.53 306 LEU A C 1
ATOM 2572 O O . LEU A 1 306 ? 31.572 13.484 -17.912 1.00 54.53 306 LEU A O 1
ATOM 2576 N N . ASP A 1 307 ? 30.291 12.462 -16.357 1.00 58.59 307 ASP A N 1
ATOM 2577 C CA . ASP A 1 307 ? 31.317 11.550 -15.863 1.00 58.59 307 ASP A CA 1
ATOM 2578 C C . ASP A 1 307 ? 31.289 10.259 -16.693 1.00 58.59 307 ASP A C 1
ATOM 2580 O O . ASP A 1 307 ? 30.257 9.592 -16.796 1.00 58.59 307 ASP A O 1
ATOM 2584 N N . LEU A 1 308 ? 32.423 9.921 -17.310 1.00 57.72 308 LEU A N 1
ATOM 2585 C CA . LEU A 1 308 ? 32.587 8.705 -18.112 1.00 57.72 308 LEU A CA 1
ATOM 2586 C C . LEU A 1 308 ? 32.411 7.437 -17.263 1.00 57.72 308 LEU A C 1
ATOM 2588 O O . LEU A 1 308 ? 31.999 6.406 -17.798 1.00 57.72 308 LEU A O 1
ATOM 2592 N N . ASP A 1 309 ? 32.652 7.524 -15.952 1.00 57.38 309 ASP A N 1
ATOM 2593 C CA . ASP A 1 309 ? 32.505 6.398 -15.029 1.00 57.38 309 ASP A CA 1
ATOM 2594 C C . ASP A 1 309 ? 31.037 5.929 -14.908 1.00 57.38 309 ASP A C 1
ATOM 2596 O O . ASP A 1 309 ? 30.787 4.752 -14.647 1.00 57.38 309 ASP A O 1
ATOM 2600 N N . ASN A 1 310 ? 30.054 6.784 -15.227 1.00 53.69 310 ASN A N 1
ATOM 2601 C CA . ASN A 1 310 ? 28.629 6.415 -15.242 1.00 53.69 310 ASN A CA 1
ATOM 2602 C C . ASN A 1 310 ? 28.260 5.437 -16.374 1.00 53.69 310 ASN A C 1
ATOM 2604 O O . ASN A 1 310 ? 27.261 4.723 -16.282 1.00 53.69 310 ASN A O 1
ATOM 2608 N N . PHE A 1 311 ? 29.060 5.384 -17.441 1.00 56.19 311 PHE A N 1
ATOM 2609 C CA . PHE A 1 311 ? 28.830 4.494 -18.585 1.00 56.19 311 PHE A CA 1
ATOM 2610 C C . PHE A 1 311 ? 29.658 3.204 -18.516 1.00 56.19 311 PHE A C 1
ATOM 2612 O O . PHE A 1 311 ? 29.355 2.231 -19.215 1.00 56.19 311 PHE A O 1
ATOM 2619 N N . TYR A 1 312 ? 30.655 3.181 -17.625 1.00 56.91 312 TYR A N 1
ATOM 2620 C CA . TYR A 1 312 ? 31.595 2.088 -17.397 1.00 56.91 312 TYR A CA 1
ATOM 2621 C C . TYR A 1 312 ? 31.544 1.617 -15.933 1.00 56.91 312 TYR A C 1
ATOM 2623 O O . TYR A 1 312 ? 32.503 1.823 -15.186 1.00 56.91 312 TYR A O 1
ATOM 2631 N N . PRO A 1 313 ? 30.472 0.912 -15.509 1.00 49.75 313 PRO A N 1
ATOM 2632 C CA . PRO A 1 313 ? 30.335 0.429 -14.125 1.00 49.75 313 PRO A CA 1
ATOM 2633 C C . PRO A 1 313 ? 31.488 -0.496 -13.700 1.00 49.75 313 PRO A C 1
ATOM 2635 O O . PRO A 1 313 ? 31.816 -0.623 -12.521 1.00 49.75 313 PRO A O 1
ATOM 2638 N N . PHE A 1 314 ? 32.151 -1.109 -14.680 1.00 49.56 314 PHE A N 1
ATOM 2639 C CA . PHE A 1 314 ? 33.442 -1.760 -14.538 1.00 49.56 314 PHE A CA 1
ATOM 2640 C C . PHE A 1 314 ? 34.355 -1.089 -15.564 1.00 49.56 314 PHE A C 1
ATOM 2642 O O . PHE A 1 314 ? 34.042 -1.161 -16.750 1.00 49.56 314 PHE A O 1
ATOM 2649 N N . LYS A 1 315 ? 35.403 -0.393 -15.098 1.00 58.00 315 LYS A N 1
ATOM 2650 C CA . LYS A 1 315 ? 36.412 0.350 -15.887 1.00 58.00 315 LYS A CA 1
ATOM 2651 C C . LYS A 1 315 ? 36.596 -0.170 -17.320 1.00 58.00 315 LYS A C 1
ATOM 2653 O O . LYS A 1 315 ? 36.654 -1.381 -17.510 1.00 58.00 315 LYS A O 1
ATOM 2658 N N . VAL A 1 316 ? 36.812 0.742 -18.272 1.00 62.97 316 VAL A N 1
ATOM 2659 C CA . VAL A 1 316 ? 37.056 0.445 -19.698 1.00 62.97 316 VAL A CA 1
ATOM 2660 C C . VAL A 1 316 ? 37.986 -0.764 -19.873 1.00 62.97 316 VAL A C 1
ATOM 2662 O O . VAL A 1 316 ? 39.139 -0.742 -19.428 1.00 62.97 316 VAL A O 1
ATOM 2665 N N . ALA A 1 317 ? 37.472 -1.827 -20.493 1.00 63.97 317 ALA A N 1
ATOM 2666 C CA . ALA A 1 317 ? 38.241 -3.032 -20.786 1.00 63.97 317 ALA A CA 1
ATOM 2667 C C . ALA A 1 317 ? 39.203 -2.796 -21.968 1.00 63.97 317 ALA A C 1
ATOM 2669 O O . ALA A 1 317 ? 38.918 -1.996 -22.856 1.00 63.97 317 ALA A O 1
ATOM 2670 N N . GLU A 1 318 ? 40.341 -3.505 -22.016 1.00 60.44 318 GLU A N 1
ATOM 2671 C CA . GLU A 1 318 ? 41.321 -3.374 -23.118 1.00 60.44 318 GLU A CA 1
ATOM 2672 C C . GLU A 1 318 ? 40.739 -3.734 -24.497 1.00 60.44 318 GLU A C 1
ATOM 2674 O O . GLU A 1 318 ? 41.284 -3.337 -25.526 1.00 60.44 318 GLU A O 1
ATOM 2679 N N . ASP A 1 319 ? 39.648 -4.495 -24.520 1.00 62.22 319 ASP A N 1
ATOM 2680 C CA . ASP A 1 319 ? 38.953 -4.945 -25.716 1.00 62.22 319 ASP A CA 1
ATOM 2681 C C . ASP A 1 319 ? 37.601 -4.242 -25.929 1.00 62.22 319 ASP A C 1
ATOM 2683 O O . ASP A 1 319 ? 36.789 -4.729 -26.723 1.00 62.22 319 ASP A O 1
ATOM 2687 N N . ASP A 1 320 ? 37.335 -3.132 -25.234 1.00 73.06 320 ASP A N 1
ATOM 2688 C CA . ASP A 1 320 ? 36.128 -2.338 -25.457 1.00 73.06 320 ASP A CA 1
ATOM 2689 C C . ASP A 1 320 ? 36.119 -1.698 -26.860 1.00 73.06 320 ASP A C 1
ATOM 2691 O O . ASP A 1 320 ? 37.161 -1.398 -27.449 1.00 73.06 320 ASP A O 1
ATOM 2695 N N . VAL A 1 321 ? 34.928 -1.584 -27.445 1.00 75.75 321 VAL A N 1
ATOM 2696 C CA . VAL A 1 321 ? 34.717 -1.129 -28.822 1.00 75.75 321 VAL A CA 1
ATOM 2697 C C . VAL A 1 321 ? 34.336 0.354 -28.881 1.00 75.75 321 VAL A C 1
ATOM 2699 O O . VAL A 1 321 ? 34.529 0.945 -29.951 1.00 75.75 321 VAL A O 1
ATOM 2702 N N . PHE A 1 322 ? 33.811 0.930 -27.790 1.00 74.38 322 PHE A N 1
ATOM 2703 C CA . PHE A 1 322 ? 33.128 2.228 -27.761 1.00 74.38 322 PHE A CA 1
ATOM 2704 C C . PHE A 1 322 ? 33.778 3.283 -26.858 1.00 74.38 322 PHE A C 1
ATOM 2706 O O . PHE A 1 322 ? 34.382 2.954 -25.814 1.00 74.38 322 PHE A O 1
#

Secondary structure (DSSP, 8-state):
---S-EEEE--GGG--TTS-HHHHHHHHHHHHHTS--EEEE---GGGS-HHHHHHHHHH-S--------HHHHHHHH--TTTHHHHHHHHHHH----HHHHHHHHHHHHHHHHTSTT--HHHHHHHHHHHHHHHHHHHT-PEEPPTTSS--EE--HHHHHT--TT----HHHHHHHHHHHHHHTTSS-TTSTHHHHHHHHHHHHH----HHHHHHHHHHHHHHHHHHHHHHHHHHHHHHHHTT---TTHHHHHHHHHHHHGGGS-HHHHHHHHHHHHHH-HHHHHHHHHHHHHHHHHHHHH-SS---GGGT-SS---TT---

pLDDT: mean 78.69, std 14.35, range [44.34, 96.5]

Organism: Moraxella lacunata (NCBI:txid477)

Sequence (322 aa):
MVKDTIICIDDLERKSDNLDIKDIMGLINHLKTEKNCKVVVILHQDKTDNQFQEYKEKVFDEIVHLTENFSIIKTIIDDDEMIDTYKEFYQKLAVKNIRFYERVKRDYQEIIESVDDLSLSSKDSILRNLLIVRLADLIKPEIPCENKDNNFVFDLKYLLNFEPYNISDDSLVDTINSLEYFFKNFIDFGDLSDWIKVITENIFNYNIDDKFIKELIEQDKISEERIQTIKHHKSLVSKLHNLDTDANFTQDFYDSSVKVIKYEHFNNLSFYYKVIALYNQTLAKSFKEQVEDHIIKTFEDSKEKLDLDNFYPFKVAEDDVF

Nearest PDB structures (foldseek):
  8foe-assembly1_C  TM=3.491E-01  e=3.450E+00  Saccharomyces cerevisiae
  8foh-assembly1_C  TM=3.491E-01  e=3.802E+00  Saccharomyces cerevisiae
  8fod-assembly1_C  TM=3.497E-01  e=5.089E+00  Saccharomyces cerevisiae

Solvent-accessible surface area (backbone atoms only — not comparable to full-atom values): 19312 Å² total; per-residue (Å²): 134,89,53,72,41,82,43,79,46,66,61,58,52,70,58,57,91,90,54,58,68,66,58,55,51,50,49,53,46,44,37,38,72,78,26,56,23,51,77,47,79,43,65,55,73,95,61,46,57,72,66,53,70,74,45,44,75,80,70,45,95,74,86,85,84,89,83,80,59,62,73,59,48,52,67,69,60,74,44,82,89,55,44,62,61,55,48,50,48,36,70,62,66,62,67,77,60,61,72,56,55,56,50,50,47,53,56,48,51,57,53,57,74,73,44,84,90,70,48,74,66,55,54,49,50,52,49,54,49,48,52,51,52,49,40,18,67,76,65,38,51,74,43,67,36,91,89,48,104,55,58,45,65,43,25,54,70,50,62,74,69,54,67,85,79,80,81,85,53,78,72,53,58,48,48,50,51,27,48,39,60,66,48,62,66,72,62,65,73,86,72,42,68,61,60,52,54,53,52,49,47,41,74,75,63,79,58,81,54,69,66,58,56,49,56,45,54,52,52,48,52,53,46,50,54,46,52,52,48,52,51,53,37,52,51,51,55,51,28,59,77,68,70,62,73,59,99,57,41,71,59,53,49,49,60,38,50,65,72,39,55,93,77,55,46,53,68,56,52,34,50,50,40,54,59,39,43,76,79,35,58,68,59,22,51,56,50,50,54,53,49,54,52,48,52,51,49,56,59,71,73,46,92,62,89,79,62,69,61,80,46,30,89,64,69,86,53,99,83,60,76,125